Protein AF-A0A6B1IJG4-F1 (afdb_monomer_lite)

Foldseek 3Di:
DPPPPVVVVVVVVVVLVVVVVVVVVVDDADAQWKWWDFPSDIDIDGNPDDLVVQLVLLPPLRTAEMEHEHADDVSQLVSLVVVLLRLSLLRHAYWYWYQDPVGIDIDQSFDDPDDPLVRLLRLLVSLCVRWKDFAAPDKAFLVLSQSSSQSNCCSRHVDGDDSVSNVVNCVVVVFDDDPTITHRMDTPPHRSDD

Radius of gyration: 18.18 Å; chains: 1; bounding box: 47×27×54 Å

Secondary structure (DSSP, 8-state):
---SHHHHHHHHHHHHHHHHHHHHHHS---TTEEEEEETTEEEEEE--S-HHHHHHHHT-TTEEEEEEEESSHHHHHHHHHHHTT-GGGGTSEEEEEEEETTEEEEEPSS--SS-HHHHHHHHHHHHHHHHEEEEEEEEEEHHHHHHHHHHHHHHHHSS---THHHHHHHHHTT--B-SSEEEEEEESSSSS--

Sequence (194 aa):
MNGNQTTNTLEQHASRREYTVQLFEEMNKEPGTVSHAAGGLIATTALEDGVDKVVNLIKDPQVWRVEACLSDRSTAIRIADTVVTVPETIATAVRIHYEDDDGIRTLPLLGTDTSRAHRYETAVAQFLLTFTETANGASLDKGELADNLGRWHRNLTGDSISPVWIGRTLQALDVETTEQAVSDRRWIYGELME

pLDDT: mean 85.3, std 13.31, range [38.66, 96.69]

Structure (mmCIF, N/CA/C/O backbone):
data_AF-A0A6B1IJG4-F1
#
_entry.id   AF-A0A6B1IJG4-F1
#
loop_
_atom_site.group_PDB
_atom_site.id
_atom_site.type_symbol
_atom_site.label_atom_id
_atom_site.label_alt_id
_atom_site.label_comp_id
_atom_site.label_asym_id
_atom_site.label_entity_id
_atom_site.label_seq_id
_atom_site.pdbx_PDB_ins_code
_atom_site.Cartn_x
_atom_site.Cartn_y
_atom_site.Cartn_z
_atom_site.occupancy
_atom_site.B_iso_or_equiv
_atom_site.auth_seq_id
_atom_site.auth_comp_id
_atom_site.auth_asym_id
_atom_site.auth_atom_id
_atom_site.pdbx_PDB_model_num
ATOM 1 N N . MET A 1 1 ? 25.488 12.093 29.811 1.00 38.66 1 MET A N 1
ATOM 2 C CA . MET A 1 1 ? 25.369 12.675 28.457 1.00 38.66 1 MET A CA 1
ATOM 3 C C . MET A 1 1 ? 25.283 11.517 27.473 1.00 38.66 1 MET A C 1
ATOM 5 O O . MET A 1 1 ? 26.281 10.838 27.332 1.00 38.66 1 MET A O 1
ATOM 9 N N . ASN A 1 2 ? 24.107 11.236 26.897 1.00 42.62 2 ASN A N 1
ATOM 10 C CA . ASN A 1 2 ? 23.891 10.171 25.892 1.00 42.62 2 ASN A CA 1
ATOM 11 C C . ASN A 1 2 ? 22.744 10.531 24.913 1.00 42.62 2 ASN A C 1
ATOM 13 O O . ASN A 1 2 ? 22.037 9.664 24.421 1.00 42.62 2 ASN A O 1
ATOM 17 N N . GLY A 1 3 ? 22.527 11.827 24.653 1.00 41.56 3 GLY A N 1
ATOM 18 C CA . GLY A 1 3 ? 21.383 12.322 23.867 1.00 41.56 3 GLY A CA 1
ATOM 19 C C . GLY A 1 3 ? 21.673 12.699 22.409 1.00 41.56 3 GLY A C 1
ATOM 20 O O . GLY A 1 3 ? 20.767 13.171 21.742 1.00 41.56 3 GLY A O 1
ATOM 21 N N . ASN A 1 4 ? 22.908 12.532 21.913 1.00 47.88 4 ASN A N 1
ATOM 22 C CA . ASN A 1 4 ? 23.319 13.061 20.598 1.00 47.88 4 ASN A CA 1
ATOM 23 C C . ASN A 1 4 ? 23.606 12.004 19.520 1.00 47.88 4 ASN A C 1
ATOM 25 O O . ASN A 1 4 ? 23.764 12.368 18.358 1.00 47.88 4 ASN A O 1
ATOM 29 N N . GLN A 1 5 ? 23.706 10.716 19.862 1.00 42.59 5 GLN A N 1
ATOM 30 C CA . GLN A 1 5 ? 23.997 9.674 18.863 1.00 42.59 5 GLN A CA 1
ATOM 31 C C . GLN A 1 5 ? 22.735 9.154 18.163 1.00 42.59 5 GLN A C 1
ATOM 33 O O . GLN A 1 5 ? 22.776 8.873 16.967 1.00 42.59 5 GLN A O 1
ATOM 38 N N . THR A 1 6 ? 21.601 9.085 18.861 1.00 49.28 6 THR A N 1
ATOM 39 C CA . THR A 1 6 ? 20.325 8.612 18.302 1.00 49.28 6 THR A CA 1
ATOM 40 C C . THR A 1 6 ? 19.765 9.580 17.263 1.00 49.28 6 THR A C 1
ATOM 42 O O . THR A 1 6 ? 19.384 9.153 16.178 1.00 49.28 6 THR A O 1
ATOM 45 N N . THR A 1 7 ? 19.791 10.884 17.545 1.00 47.53 7 THR A N 1
ATOM 46 C CA . THR A 1 7 ? 19.279 11.927 16.641 1.00 47.53 7 THR A CA 1
ATOM 47 C C . THR A 1 7 ? 20.089 12.000 15.348 1.00 47.53 7 THR A C 1
ATOM 49 O O . THR A 1 7 ? 19.519 11.981 14.266 1.00 47.53 7 THR A O 1
ATOM 52 N N . ASN A 1 8 ? 21.422 11.955 15.450 1.00 50.91 8 ASN A N 1
ATOM 53 C CA . ASN A 1 8 ? 22.323 12.020 14.295 1.00 50.91 8 ASN A CA 1
ATOM 54 C C . ASN A 1 8 ? 22.185 10.779 13.387 1.00 50.91 8 ASN A C 1
ATOM 56 O O . ASN A 1 8 ? 22.239 10.878 12.167 1.00 50.91 8 ASN A O 1
ATOM 60 N N . THR A 1 9 ? 21.927 9.607 13.977 1.00 52.25 9 THR A N 1
ATOM 61 C CA . THR A 1 9 ? 21.696 8.363 13.226 1.00 52.25 9 THR A CA 1
ATOM 62 C C . THR A 1 9 ? 20.330 8.384 12.527 1.00 52.25 9 THR A C 1
ATOM 64 O O . THR A 1 9 ? 20.246 8.075 11.340 1.00 52.25 9 THR A O 1
ATOM 67 N N . LEU A 1 10 ? 19.261 8.815 13.212 1.00 51.06 10 LEU A N 1
ATOM 68 C CA . LEU A 1 10 ? 17.917 8.936 12.626 1.00 51.06 10 LEU A CA 1
ATOM 69 C C . LEU A 1 10 ? 17.860 9.970 11.493 1.00 51.06 10 LEU A C 1
ATOM 71 O O . LEU A 1 10 ? 17.284 9.681 10.448 1.00 51.06 10 LEU A O 1
ATOM 75 N N . GLU A 1 11 ? 18.499 11.131 11.658 1.00 51.75 11 GLU A N 1
ATOM 76 C CA . GLU A 1 11 ? 18.591 12.168 10.620 1.00 51.75 11 GLU A CA 1
ATOM 77 C C . GLU A 1 11 ? 19.389 11.688 9.399 1.00 51.75 11 GLU A C 1
ATOM 79 O O . GLU A 1 11 ? 18.974 11.916 8.261 1.00 51.75 11 GLU A O 1
ATOM 84 N N . GLN A 1 12 ? 20.488 10.951 9.604 1.00 58.62 12 GLN A N 1
ATOM 85 C CA . GLN A 1 12 ? 21.255 10.331 8.516 1.00 58.62 12 GLN A CA 1
ATOM 86 C C . GLN A 1 12 ? 20.450 9.248 7.783 1.00 58.62 12 GLN A C 1
ATOM 88 O O . GLN A 1 12 ? 20.479 9.184 6.552 1.00 58.62 12 GLN A O 1
ATOM 93 N N . HIS A 1 13 ? 19.700 8.411 8.508 1.00 57.12 13 HIS A N 1
ATOM 94 C CA . HIS A 1 13 ? 18.832 7.396 7.905 1.00 57.12 13 HIS A CA 1
ATOM 95 C C . HIS A 1 13 ? 17.647 8.010 7.150 1.00 57.12 13 HIS A C 1
ATOM 97 O O . HIS A 1 13 ? 17.324 7.531 6.062 1.00 57.12 13 HIS A O 1
ATOM 103 N N . ALA A 1 14 ? 17.031 9.069 7.686 1.00 58.78 14 ALA A N 1
ATOM 104 C CA . ALA A 1 14 ? 15.968 9.816 7.017 1.00 58.78 14 ALA A CA 1
ATOM 105 C C . ALA A 1 14 ? 16.485 10.463 5.724 1.00 58.78 14 ALA A C 1
ATOM 107 O O . ALA A 1 14 ? 15.944 10.192 4.654 1.00 58.78 14 ALA A O 1
ATOM 108 N N . SER A 1 15 ? 17.617 11.174 5.800 1.00 66.06 15 SER A N 1
ATOM 109 C CA . SER A 1 15 ? 18.270 11.800 4.640 1.00 66.06 15 SER A CA 1
ATOM 110 C C . SER A 1 15 ? 18.629 10.771 3.562 1.00 66.06 15 SER A C 1
ATOM 112 O O . SER A 1 15 ? 18.464 11.014 2.368 1.00 66.06 15 SER A O 1
ATOM 114 N N . ARG A 1 16 ? 19.080 9.573 3.965 1.00 70.25 16 ARG A N 1
ATOM 115 C CA . ARG A 1 16 ? 19.409 8.486 3.032 1.00 70.25 16 ARG A CA 1
ATOM 116 C C . ARG A 1 16 ? 18.168 7.873 2.383 1.00 70.25 16 ARG A C 1
ATOM 118 O O . ARG A 1 16 ? 18.221 7.532 1.202 1.00 70.25 16 ARG A O 1
ATOM 125 N N . ARG A 1 17 ? 17.063 7.719 3.121 1.00 74.62 17 ARG A N 1
ATOM 126 C CA . ARG A 1 17 ? 15.786 7.231 2.570 1.00 74.62 17 ARG A CA 1
ATOM 127 C C . ARG A 1 17 ? 15.184 8.230 1.589 1.00 74.62 17 ARG A C 1
ATOM 129 O O . ARG A 1 17 ? 14.807 7.811 0.503 1.00 74.62 17 ARG A O 1
ATOM 136 N N . GLU A 1 18 ? 15.155 9.515 1.932 1.00 78.50 18 GLU A N 1
ATOM 137 C CA . GLU A 1 18 ? 14.681 10.588 1.044 1.00 78.50 18 GLU A CA 1
ATOM 138 C C . GLU A 1 18 ? 15.517 10.665 -0.236 1.00 78.50 18 GLU A C 1
ATOM 140 O O . GLU A 1 18 ? 14.967 10.643 -1.334 1.00 78.50 18 GLU A O 1
ATOM 145 N N . TYR A 1 19 ? 16.845 10.623 -0.114 1.00 80.62 19 TYR A N 1
ATOM 146 C CA . TYR A 1 19 ? 17.726 10.560 -1.279 1.00 80.62 19 TYR A CA 1
ATOM 147 C C . TYR A 1 19 ? 17.463 9.317 -2.144 1.00 80.62 19 TYR A C 1
ATOM 149 O O . TYR A 1 19 ? 17.394 9.402 -3.366 1.00 80.62 19 TYR A O 1
ATOM 157 N N . THR A 1 20 ? 17.260 8.152 -1.521 1.00 82.62 20 THR A N 1
ATOM 158 C CA . THR A 1 20 ? 16.956 6.921 -2.264 1.00 82.62 20 THR A CA 1
ATOM 159 C C . THR A 1 20 ? 15.590 7.003 -2.954 1.00 82.62 20 THR A C 1
ATOM 161 O O . THR A 1 20 ? 15.452 6.516 -4.070 1.00 82.62 20 THR A O 1
ATOM 164 N N . VAL A 1 21 ? 14.586 7.634 -2.335 1.00 84.31 21 VAL A N 1
ATOM 165 C CA . VAL A 1 21 ? 13.275 7.895 -2.958 1.00 84.31 21 VAL A CA 1
ATOM 166 C C . VAL A 1 21 ? 13.447 8.720 -4.231 1.00 84.31 21 VAL A C 1
ATOM 168 O O . VAL A 1 21 ? 12.921 8.325 -5.268 1.00 84.31 21 VAL A O 1
ATOM 171 N N . GLN A 1 22 ? 14.228 9.799 -4.166 1.00 84.19 22 GLN A N 1
ATOM 172 C CA . GLN A 1 22 ? 14.514 10.637 -5.327 1.00 84.19 22 GLN A CA 1
ATOM 173 C C . GLN A 1 22 ? 15.236 9.850 -6.431 1.00 84.19 22 GLN A C 1
ATOM 175 O O . GLN A 1 22 ? 14.850 9.931 -7.593 1.00 84.19 22 GLN A O 1
ATOM 180 N N . LEU A 1 23 ? 16.221 9.015 -6.076 1.00 86.25 23 LEU A N 1
ATOM 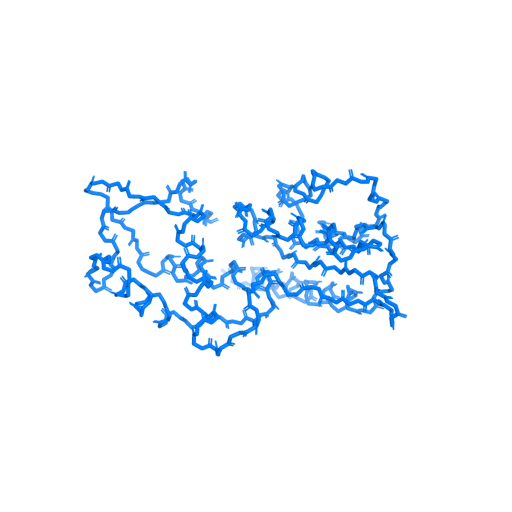181 C CA . LEU A 1 23 ? 16.883 8.140 -7.049 1.00 86.25 23 LEU A CA 1
ATOM 182 C C . LEU A 1 23 ? 15.885 7.221 -7.762 1.00 86.25 23 LEU A C 1
ATOM 184 O O . LEU A 1 23 ? 15.963 7.068 -8.976 1.00 86.25 23 LEU A O 1
ATOM 188 N N . PHE A 1 24 ? 14.922 6.637 -7.043 1.00 88.81 24 PHE A N 1
ATOM 189 C CA . PHE A 1 24 ? 13.872 5.847 -7.686 1.00 88.81 24 PHE A CA 1
ATOM 190 C C . PHE A 1 24 ? 13.029 6.675 -8.658 1.00 88.81 24 PHE A C 1
ATOM 192 O O . PHE A 1 24 ? 12.663 6.154 -9.705 1.00 88.81 24 PHE A O 1
ATOM 199 N N . GLU A 1 25 ? 12.699 7.921 -8.335 1.00 86.06 25 GLU A N 1
ATOM 200 C CA . GLU A 1 25 ? 11.901 8.788 -9.212 1.00 86.06 25 GLU A CA 1
ATOM 201 C C . GLU A 1 25 ? 12.658 9.183 -10.488 1.00 86.06 25 GLU A C 1
ATOM 203 O O . GLU A 1 25 ? 12.053 9.287 -11.552 1.00 86.06 25 GLU A O 1
ATOM 208 N N . GLU A 1 26 ? 13.980 9.340 -10.400 1.00 86.94 26 GLU A N 1
ATOM 209 C CA . GLU A 1 26 ? 14.854 9.697 -11.524 1.00 86.94 26 GLU A CA 1
ATOM 210 C C . GLU A 1 26 ? 15.282 8.487 -12.374 1.00 86.94 26 GLU A C 1
ATOM 212 O O . GLU A 1 26 ? 15.662 8.640 -13.537 1.00 86.94 26 GLU A O 1
ATOM 217 N N . MET A 1 27 ? 15.236 7.274 -11.814 1.00 88.56 27 MET A N 1
ATOM 218 C CA . MET A 1 27 ? 15.597 6.047 -12.524 1.00 88.56 27 MET A CA 1
ATOM 219 C C . MET A 1 27 ? 14.622 5.742 -13.663 1.00 88.56 27 MET A C 1
ATOM 221 O O . MET A 1 27 ? 13.419 5.571 -13.444 1.00 88.56 27 MET A O 1
ATOM 225 N N . ASN A 1 28 ? 15.171 5.534 -14.863 1.00 88.31 28 ASN A N 1
ATOM 226 C CA . ASN A 1 28 ? 14.421 4.975 -15.983 1.00 88.31 28 ASN A CA 1
ATOM 227 C C . ASN A 1 28 ? 13.834 3.612 -15.597 1.00 88.31 28 ASN A C 1
ATOM 229 O O . ASN A 1 28 ? 14.540 2.724 -15.115 1.00 88.31 28 ASN A O 1
ATOM 233 N N . LYS A 1 29 ? 12.529 3.461 -15.815 1.00 92.50 29 LYS A N 1
ATOM 234 C CA . LYS A 1 29 ? 11.800 2.219 -15.571 1.00 92.50 29 LYS A CA 1
ATOM 235 C C . LYS A 1 29 ? 11.856 1.373 -16.832 1.00 92.50 29 LYS A C 1
ATOM 237 O O . LYS A 1 29 ? 11.311 1.765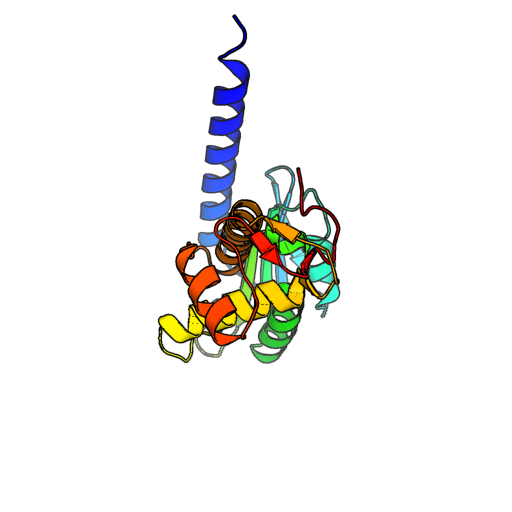 -17.858 1.00 92.50 29 LYS A O 1
ATOM 242 N N . GLU A 1 30 ? 12.543 0.244 -16.751 1.00 93.56 30 GLU A N 1
ATOM 243 C CA . GLU A 1 30 ? 12.626 -0.711 -17.850 1.00 93.56 30 GLU A CA 1
ATOM 244 C C . GLU A 1 30 ? 11.532 -1.778 -17.685 1.00 93.56 30 GLU A C 1
ATOM 246 O O . GLU A 1 30 ? 11.476 -2.413 -16.624 1.00 93.56 30 GLU A O 1
ATOM 251 N N . PRO A 1 31 ? 10.657 -1.987 -18.687 1.00 93.69 31 PRO A N 1
ATOM 252 C CA . PRO A 1 31 ? 9.668 -3.059 -18.657 1.00 93.69 31 PRO A CA 1
ATOM 253 C C . PRO A 1 31 ? 10.304 -4.431 -18.417 1.00 93.69 31 PRO A C 1
ATOM 255 O O . PRO A 1 31 ? 11.374 -4.738 -18.934 1.00 93.69 31 PRO A O 1
ATOM 258 N N . GLY A 1 32 ? 9.636 -5.276 -17.634 1.00 93.19 32 GLY A N 1
ATOM 259 C CA . GLY A 1 32 ? 10.148 -6.600 -17.280 1.00 93.19 32 GLY A CA 1
ATOM 260 C C . GLY A 1 32 ? 11.238 -6.565 -16.207 1.00 93.19 32 GLY A C 1
ATOM 261 O O . GLY A 1 32 ? 12.019 -7.509 -16.096 1.00 93.19 32 GLY A O 1
ATOM 262 N N . THR A 1 33 ? 11.306 -5.505 -15.396 1.00 95.19 33 THR A N 1
ATOM 263 C CA . THR A 1 33 ? 12.270 -5.395 -14.291 1.00 95.19 33 THR A CA 1
ATOM 264 C C . THR A 1 33 ? 11.601 -5.084 -12.957 1.00 95.19 33 THR A C 1
ATOM 266 O O . THR A 1 33 ? 10.480 -4.578 -12.876 1.00 95.19 33 THR A O 1
ATOM 269 N N . VAL A 1 34 ? 12.310 -5.385 -11.872 1.00 95.94 34 VAL A N 1
ATOM 270 C CA . VAL A 1 34 ? 11.974 -4.927 -10.525 1.00 95.94 34 VAL A CA 1
ATOM 271 C C . VAL A 1 34 ? 13.201 -4.307 -9.875 1.00 95.94 34 VAL A C 1
ATOM 273 O O . VAL A 1 34 ? 14.262 -4.927 -9.781 1.00 95.94 34 VAL A O 1
ATOM 276 N N . SER A 1 35 ? 13.049 -3.063 -9.436 1.00 95.69 35 SER A N 1
ATOM 277 C CA . SER A 1 35 ? 14.039 -2.333 -8.652 1.00 95.69 35 SER A CA 1
ATOM 278 C C . SER A 1 35 ? 13.651 -2.378 -7.178 1.00 95.69 35 SER A C 1
ATOM 280 O O . SER A 1 35 ? 12.486 -2.199 -6.841 1.00 95.69 35 SER A O 1
ATOM 282 N N . HIS A 1 36 ? 14.598 -2.610 -6.280 1.00 95.25 36 HIS A N 1
ATOM 283 C CA . HIS A 1 36 ? 14.337 -2.623 -4.841 1.00 95.25 36 HIS A CA 1
ATOM 284 C C . HIS A 1 36 ? 15.489 -1.993 -4.065 1.00 95.25 36 HIS A C 1
ATOM 286 O O . HIS A 1 36 ? 16.632 -2.006 -4.523 1.00 95.25 36 HIS A O 1
ATOM 292 N N . ALA A 1 37 ? 15.181 -1.433 -2.894 1.00 93.75 37 ALA A N 1
ATOM 293 C CA . ALA A 1 37 ? 16.182 -0.900 -1.981 1.00 93.75 37 ALA A CA 1
ATOM 294 C C . ALA A 1 37 ? 16.263 -1.702 -0.686 1.00 93.75 37 ALA A C 1
ATOM 296 O O . ALA A 1 37 ? 15.281 -1.813 0.050 1.00 93.75 37 ALA A O 1
ATOM 297 N N . ALA A 1 38 ? 17.475 -2.169 -0.389 1.00 90.00 38 ALA A N 1
ATOM 298 C CA . ALA A 1 38 ? 17.839 -2.876 0.833 1.00 90.00 38 ALA A CA 1
ATOM 299 C C . ALA A 1 38 ? 19.221 -2.423 1.315 1.00 90.00 38 ALA A C 1
ATOM 301 O O . ALA A 1 38 ? 20.107 -2.151 0.507 1.00 90.00 38 ALA A O 1
ATOM 302 N N . GLY A 1 39 ? 19.411 -2.252 2.629 1.00 75.88 39 GLY A N 1
ATOM 303 C CA . GLY A 1 39 ? 20.705 -1.811 3.192 1.00 75.88 39 GLY A CA 1
ATOM 304 C C . GLY A 1 39 ? 21.226 -0.464 2.646 1.00 75.88 39 GLY A C 1
ATOM 305 O O . GLY A 1 39 ? 22.411 -0.141 2.761 1.00 75.88 39 GLY A O 1
ATOM 306 N N . GLY A 1 40 ? 20.336 0.323 2.028 1.00 73.19 40 GLY A N 1
ATOM 307 C CA . GLY A 1 40 ? 20.633 1.565 1.316 1.00 73.19 40 GLY A CA 1
ATOM 308 C C . GLY A 1 40 ? 21.461 1.392 0.035 1.00 73.19 40 GLY A C 1
ATOM 309 O O . GLY A 1 40 ? 22.211 2.302 -0.319 1.00 73.19 40 GLY A O 1
ATOM 310 N N . LEU A 1 41 ? 21.341 0.236 -0.615 1.00 83.38 41 LEU A N 1
ATOM 311 C CA . LEU A 1 41 ? 21.691 -0.001 -2.013 1.00 83.38 41 LEU A CA 1
ATOM 312 C C . LEU A 1 41 ? 20.396 -0.157 -2.816 1.00 83.38 41 LEU A C 1
ATOM 314 O O . LEU A 1 41 ? 19.409 -0.659 -2.278 1.00 83.38 41 LEU A O 1
ATOM 318 N N . ILE A 1 42 ? 20.413 0.252 -4.085 1.00 91.12 42 ILE A N 1
ATOM 319 C CA . ILE A 1 42 ? 19.359 -0.072 -5.050 1.00 91.12 42 ILE A CA 1
ATOM 320 C C . ILE A 1 42 ? 19.882 -1.191 -5.946 1.00 91.12 42 ILE A C 1
ATOM 322 O O . ILE A 1 42 ? 20.999 -1.102 -6.458 1.00 91.12 42 ILE A O 1
ATOM 326 N N . ALA A 1 43 ? 19.074 -2.224 -6.144 1.00 92.69 43 ALA A N 1
ATOM 327 C CA . ALA A 1 43 ? 19.338 -3.276 -7.110 1.00 92.69 43 ALA A CA 1
ATOM 328 C C . ALA A 1 43 ? 18.158 -3.405 -8.073 1.00 92.69 43 ALA A C 1
ATOM 330 O O . ALA A 1 43 ? 17.000 -3.330 -7.661 1.00 92.69 43 ALA A O 1
ATOM 331 N N . THR A 1 44 ? 18.463 -3.637 -9.347 1.00 94.50 44 THR A N 1
ATOM 332 C CA . THR A 1 44 ? 17.478 -3.905 -10.398 1.00 94.50 44 THR A CA 1
ATOM 333 C C . THR A 1 44 ? 17.713 -5.310 -10.925 1.00 94.50 44 THR A C 1
ATOM 335 O O . THR A 1 44 ? 18.841 -5.682 -11.245 1.00 94.50 44 THR A O 1
ATOM 338 N N . THR A 1 45 ? 16.654 -6.107 -10.983 1.00 92.62 45 THR A N 1
ATOM 339 C CA . THR A 1 45 ? 16.699 -7.487 -11.474 1.00 92.62 45 THR A CA 1
ATOM 340 C C . THR A 1 45 ? 15.622 -7.707 -12.520 1.00 92.62 45 THR A C 1
ATOM 342 O O . THR A 1 45 ? 14.559 -7.089 -12.437 1.00 92.62 45 THR A O 1
ATOM 345 N N . ALA A 1 46 ? 15.868 -8.621 -13.458 1.00 92.12 46 ALA A N 1
ATOM 346 C CA . ALA A 1 46 ? 14.839 -9.081 -14.380 1.00 92.12 46 ALA A CA 1
ATOM 347 C C . ALA A 1 46 ? 13.655 -9.682 -13.605 1.00 92.12 46 ALA A C 1
ATOM 349 O O . ALA A 1 46 ? 13.834 -10.401 -12.615 1.00 92.12 46 ALA A O 1
ATOM 350 N N . LEU A 1 47 ? 12.450 -9.353 -14.053 1.00 88.25 47 LEU A N 1
ATOM 351 C CA . LEU A 1 47 ? 11.198 -9.882 -13.548 1.00 88.25 47 LEU A CA 1
ATOM 352 C C . LEU A 1 47 ? 10.729 -10.972 -14.516 1.00 88.25 47 LEU A C 1
ATOM 354 O O . LEU A 1 47 ? 9.912 -10.733 -15.398 1.00 88.25 47 LEU A O 1
ATOM 358 N N . GLU A 1 48 ? 11.300 -12.166 -14.367 1.00 74.12 48 GLU A N 1
ATOM 359 C CA . GLU A 1 48 ? 10.829 -13.369 -15.055 1.00 74.12 48 GLU A CA 1
ATOM 360 C C . GLU A 1 48 ? 9.436 -13.699 -14.500 1.00 74.12 48 GLU A C 1
ATOM 362 O O . GLU A 1 48 ? 9.340 -14.153 -13.363 1.00 74.12 48 GLU A O 1
ATOM 367 N N . ASP A 1 49 ? 8.383 -13.336 -15.244 1.00 61.84 49 ASP A N 1
ATOM 368 C CA . ASP A 1 49 ? 6.951 -13.548 -14.966 1.00 61.84 49 ASP A CA 1
ATOM 369 C C . ASP A 1 49 ? 6.612 -13.990 -13.533 1.00 61.84 49 ASP A C 1
ATOM 371 O O . ASP A 1 49 ? 6.584 -15.180 -13.213 1.00 61.84 49 ASP A O 1
ATOM 375 N N . GLY A 1 50 ? 6.283 -13.046 -12.647 1.00 67.44 50 GLY A N 1
ATOM 376 C CA . GLY A 1 50 ? 5.824 -13.462 -11.329 1.00 67.44 50 GLY A CA 1
ATOM 377 C C . GLY A 1 50 ? 5.391 -12.365 -10.376 1.00 67.44 50 GLY A C 1
ATOM 378 O O . GLY A 1 50 ? 6.167 -11.489 -9.999 1.00 67.44 50 GLY A O 1
ATOM 379 N N . VAL A 1 51 ? 4.167 -12.533 -9.871 1.00 81.12 51 VAL A N 1
ATOM 380 C CA . VAL A 1 51 ? 3.711 -11.962 -8.595 1.00 81.12 51 VAL A CA 1
ATOM 381 C C . VAL A 1 51 ? 4.657 -12.393 -7.463 1.00 81.12 51 VAL A C 1
ATOM 383 O O . VAL A 1 51 ? 5.039 -11.574 -6.629 1.00 81.12 51 VAL A O 1
ATOM 386 N N . ASP A 1 52 ? 5.121 -13.647 -7.486 1.00 88.38 52 ASP A N 1
ATOM 387 C CA . ASP A 1 52 ? 5.956 -14.239 -6.435 1.00 88.38 52 ASP A CA 1
ATOM 388 C C . ASP A 1 52 ? 7.273 -13.497 -6.217 1.00 88.38 52 ASP A C 1
ATOM 390 O O . ASP A 1 52 ? 7.700 -13.325 -5.078 1.00 88.38 52 ASP A O 1
ATOM 394 N N . LYS A 1 53 ? 7.928 -13.016 -7.282 1.00 91.00 53 LYS A N 1
ATOM 395 C CA . LYS A 1 53 ? 9.196 -12.287 -7.146 1.00 91.00 53 LYS A CA 1
ATOM 396 C C . LYS A 1 53 ? 9.001 -10.972 -6.391 1.00 91.00 53 LYS A C 1
ATOM 398 O O . LYS A 1 53 ? 9.793 -10.663 -5.504 1.00 91.00 53 LYS A O 1
ATOM 403 N N . VAL A 1 54 ? 7.941 -10.231 -6.718 1.00 94.19 54 VAL A N 1
ATOM 404 C CA . VAL A 1 54 ? 7.585 -8.976 -6.039 1.00 94.19 54 VAL A CA 1
ATOM 405 C C . VAL A 1 54 ? 7.207 -9.252 -4.585 1.00 94.19 54 VAL A C 1
ATOM 407 O O . VAL A 1 54 ? 7.732 -8.602 -3.686 1.00 94.19 54 VAL A O 1
ATOM 410 N N . VAL A 1 55 ? 6.371 -10.262 -4.335 1.00 93.56 55 VAL A N 1
ATOM 411 C CA . VAL A 1 55 ? 5.959 -10.648 -2.977 1.00 93.56 55 VAL A CA 1
ATOM 412 C C . VAL A 1 55 ? 7.150 -11.107 -2.132 1.00 93.56 55 VAL A C 1
ATOM 414 O O . VAL A 1 55 ? 7.257 -10.717 -0.974 1.00 93.56 55 VAL A O 1
ATOM 417 N N . ASN A 1 56 ? 8.078 -11.884 -2.693 1.00 93.88 56 ASN A N 1
ATOM 418 C CA . ASN A 1 56 ? 9.277 -12.331 -1.981 1.00 93.88 56 ASN A CA 1
ATOM 419 C C . ASN A 1 56 ? 10.201 -11.166 -1.610 1.00 93.88 56 ASN A C 1
ATOM 421 O O . ASN A 1 56 ? 10.773 -11.183 -0.526 1.00 93.88 56 ASN A O 1
ATOM 425 N N . LEU A 1 57 ? 10.321 -10.148 -2.471 1.00 95.06 57 LEU A N 1
ATOM 426 C CA . LEU A 1 57 ? 11.047 -8.920 -2.135 1.00 95.06 57 LEU A CA 1
ATOM 427 C C . LEU A 1 57 ? 10.342 -8.132 -1.027 1.00 95.06 57 LEU A C 1
ATOM 429 O O . LEU A 1 57 ? 11.010 -7.619 -0.143 1.00 95.06 57 LEU A O 1
ATOM 433 N N . ILE A 1 58 ? 9.008 -8.052 -1.050 1.00 94.88 58 ILE A N 1
ATOM 434 C CA . ILE A 1 58 ? 8.232 -7.379 0.003 1.00 94.88 58 ILE A CA 1
ATOM 435 C C . ILE A 1 58 ? 8.405 -8.081 1.358 1.00 94.88 58 ILE A C 1
ATOM 437 O O . ILE A 1 58 ? 8.478 -7.414 2.383 1.00 94.88 58 ILE A O 1
ATOM 441 N N . LYS A 1 59 ? 8.506 -9.414 1.360 1.00 93.25 59 LYS A N 1
ATOM 442 C CA . LYS A 1 59 ? 8.708 -10.226 2.569 1.00 93.25 59 LYS A CA 1
ATOM 443 C C . LYS A 1 59 ? 10.132 -10.188 3.125 1.00 93.25 59 LYS A C 1
ATOM 445 O O . LYS A 1 59 ? 10.354 -10.675 4.231 1.00 93.25 59 LYS A O 1
ATOM 450 N N . ASP A 1 60 ? 11.101 -9.665 2.377 1.00 93.69 60 ASP A N 1
ATOM 451 C CA . ASP A 1 60 ? 12.464 -9.516 2.876 1.00 93.69 60 ASP A CA 1
ATOM 452 C C . ASP A 1 60 ? 12.526 -8.325 3.855 1.00 93.69 60 ASP A C 1
ATOM 454 O O . ASP A 1 60 ? 12.333 -7.181 3.440 1.00 93.69 60 ASP A O 1
ATOM 458 N N . PRO A 1 61 ? 12.840 -8.547 5.147 1.00 90.25 61 PRO A N 1
ATOM 459 C CA . PRO A 1 61 ? 12.847 -7.486 6.155 1.00 90.25 61 PRO A CA 1
ATOM 460 C C . PRO A 1 61 ? 13.923 -6.415 5.919 1.00 90.25 61 PRO A C 1
ATOM 462 O O . PRO A 1 61 ? 13.882 -5.351 6.538 1.00 90.25 61 PRO A O 1
ATOM 465 N N . GLN A 1 62 ? 14.913 -6.668 5.057 1.00 91.19 62 GLN A N 1
ATOM 466 C CA . GLN A 1 62 ? 15.913 -5.666 4.684 1.00 91.19 62 GLN A CA 1
ATOM 467 C C . GLN A 1 62 ? 15.422 -4.729 3.578 1.00 91.19 62 GLN A C 1
ATOM 469 O O . GLN A 1 62 ? 15.989 -3.641 3.407 1.00 91.19 62 GLN A O 1
ATOM 474 N N . VAL A 1 63 ? 14.395 -5.137 2.829 1.00 93.44 63 VAL A N 1
ATOM 475 C CA . VAL A 1 63 ? 13.834 -4.390 1.708 1.00 93.44 63 VAL A CA 1
ATOM 476 C C . VAL A 1 63 ? 12.776 -3.423 2.221 1.00 93.44 63 VAL A C 1
ATOM 478 O O . VAL A 1 63 ? 11.745 -3.820 2.746 1.00 93.44 63 VAL A O 1
ATOM 481 N N . TRP A 1 64 ? 13.004 -2.127 2.020 1.00 93.38 64 TRP A N 1
ATOM 482 C CA . TRP A 1 64 ? 12.066 -1.083 2.455 1.00 93.38 64 TRP A CA 1
ATOM 483 C C . TRP A 1 64 ? 11.362 -0.378 1.288 1.00 93.38 64 TRP A C 1
ATOM 485 O O . TRP A 1 64 ? 10.422 0.386 1.511 1.00 93.38 64 TRP A O 1
ATOM 495 N N . ARG A 1 65 ? 11.787 -0.627 0.040 1.00 95.44 65 ARG A N 1
ATOM 496 C CA . ARG A 1 65 ? 11.101 -0.152 -1.170 1.00 95.44 65 ARG A CA 1
ATOM 497 C C . ARG A 1 65 ? 11.226 -1.149 -2.315 1.00 95.44 65 ARG A C 1
ATOM 499 O O . ARG A 1 65 ? 12.321 -1.649 -2.563 1.00 95.44 65 ARG A O 1
ATOM 506 N N . VAL A 1 66 ? 10.128 -1.374 -3.032 1.00 96.31 66 VAL A N 1
ATOM 507 C CA . VAL A 1 66 ? 10.037 -2.216 -4.231 1.00 96.31 66 VAL A CA 1
ATOM 508 C C . VAL A 1 66 ? 9.296 -1.456 -5.327 1.00 96.31 66 VAL A C 1
ATOM 510 O O . VAL A 1 66 ? 8.212 -0.923 -5.104 1.00 96.31 66 VAL A O 1
ATOM 513 N N . GLU A 1 67 ? 9.867 -1.423 -6.525 1.00 96.69 67 GLU A N 1
ATOM 514 C CA . GLU A 1 67 ? 9.246 -0.866 -7.720 1.00 96.69 67 GLU A CA 1
ATOM 515 C C . GLU A 1 67 ? 9.340 -1.840 -8.888 1.00 96.69 67 GLU A C 1
ATOM 517 O O . GLU A 1 67 ? 10.417 -2.047 -9.449 1.00 96.69 67 GLU A O 1
ATOM 522 N N . ALA A 1 68 ? 8.210 -2.437 -9.258 1.00 95.81 68 ALA A N 1
ATOM 523 C CA . ALA A 1 68 ? 8.116 -3.312 -10.422 1.00 95.81 68 ALA A CA 1
ATOM 524 C C . ALA A 1 68 ? 7.689 -2.507 -11.652 1.00 95.81 68 ALA A C 1
ATOM 526 O O . ALA A 1 68 ? 6.821 -1.646 -11.537 1.00 95.81 68 ALA A O 1
ATOM 527 N N . CYS A 1 69 ? 8.261 -2.795 -12.818 1.00 95.50 69 CYS A N 1
ATOM 528 C CA . CYS A 1 69 ? 7.827 -2.253 -14.100 1.00 95.50 69 CYS A CA 1
ATOM 529 C C . CYS A 1 69 ? 7.464 -3.405 -15.037 1.00 95.50 69 CYS A C 1
ATOM 531 O O . CYS A 1 69 ? 8.308 -4.223 -15.395 1.00 95.50 69 CYS A O 1
ATOM 533 N N . LEU A 1 70 ? 6.182 -3.500 -15.377 1.00 94.75 70 LEU A N 1
ATOM 534 C CA . LEU A 1 70 ? 5.604 -4.587 -16.154 1.00 94.75 70 LEU A CA 1
ATOM 535 C C . LEU A 1 70 ? 5.478 -4.187 -17.620 1.00 94.75 70 LEU A C 1
ATOM 537 O O . LEU A 1 70 ? 5.267 -3.021 -17.933 1.00 94.75 70 LEU A O 1
ATOM 541 N N . SER A 1 71 ? 5.543 -5.164 -18.515 1.00 92.75 71 SER A N 1
ATOM 542 C CA . SER A 1 71 ? 5.342 -4.932 -19.951 1.00 92.75 71 SER A CA 1
ATOM 543 C C . SER A 1 71 ? 3.871 -4.766 -20.341 1.00 92.75 71 SER A C 1
ATOM 545 O O . SER A 1 71 ? 3.576 -4.451 -21.485 1.00 92.75 71 SER A O 1
ATOM 547 N N . ASP A 1 72 ? 2.933 -5.003 -19.418 1.00 91.81 72 ASP A N 1
ATOM 548 C CA . ASP A 1 72 ? 1.510 -4.840 -19.688 1.00 91.81 72 ASP A CA 1
ATOM 549 C C . ASP A 1 72 ? 0.705 -4.461 -18.436 1.00 91.81 72 ASP A C 1
ATOM 551 O O . ASP A 1 72 ? 1.027 -4.820 -17.294 1.00 91.81 72 ASP A O 1
ATOM 555 N N . ARG A 1 73 ? -0.401 -3.748 -18.666 1.00 93.69 73 ARG A N 1
ATOM 556 C CA . ARG A 1 73 ? -1.311 -3.283 -17.613 1.00 93.69 73 ARG A CA 1
ATOM 557 C C . ARG A 1 73 ? -2.013 -4.422 -16.867 1.00 93.69 73 ARG A C 1
ATOM 559 O O . ARG A 1 73 ? -2.285 -4.283 -15.676 1.00 93.69 73 ARG A O 1
ATOM 566 N N . SER A 1 74 ? -2.337 -5.527 -17.534 1.00 91.88 74 SER A N 1
ATOM 567 C CA . SER A 1 74 ? -3.116 -6.618 -16.927 1.00 91.88 74 SER A CA 1
ATOM 568 C C . SER A 1 74 ? -2.293 -7.353 -15.869 1.00 91.88 74 SER A C 1
ATOM 570 O O . SER A 1 74 ? -2.778 -7.616 -14.768 1.00 91.88 74 SER A O 1
ATOM 572 N N . THR A 1 75 ? -1.022 -7.618 -16.163 1.00 90.69 75 THR A N 1
ATOM 573 C CA . THR A 1 75 ? -0.062 -8.182 -15.213 1.00 90.69 75 THR A CA 1
ATOM 574 C C . THR A 1 75 ? 0.192 -7.226 -14.052 1.00 90.69 75 THR A C 1
ATOM 576 O O . THR A 1 75 ? 0.218 -7.669 -12.903 1.00 90.69 75 THR A O 1
ATOM 579 N N . ALA A 1 76 ? 0.309 -5.922 -14.321 1.00 93.06 76 ALA A N 1
ATOM 580 C CA . ALA A 1 76 ? 0.458 -4.912 -13.276 1.00 93.06 76 ALA A CA 1
ATOM 581 C C . ALA A 1 76 ? -0.730 -4.894 -12.301 1.00 93.06 76 ALA A C 1
ATOM 583 O O . ALA A 1 76 ? -0.511 -4.891 -11.091 1.00 93.06 76 ALA A O 1
ATOM 584 N N . ILE A 1 77 ? -1.969 -4.958 -12.809 1.00 92.56 77 ILE A N 1
ATOM 585 C CA . ILE A 1 77 ? -3.188 -5.045 -11.984 1.00 92.56 77 ILE A CA 1
ATOM 586 C C . ILE A 1 77 ? -3.176 -6.316 -11.129 1.00 92.56 77 ILE A C 1
ATOM 588 O O . ILE A 1 77 ? -3.359 -6.240 -9.920 1.00 92.56 77 ILE A O 1
ATOM 592 N N . ARG A 1 78 ? -2.867 -7.476 -11.720 1.00 91.00 78 ARG A N 1
ATOM 593 C CA . ARG A 1 78 ? -2.805 -8.747 -10.980 1.00 91.00 78 ARG A CA 1
ATOM 594 C C . ARG A 1 78 ? -1.793 -8.713 -9.829 1.00 91.00 78 ARG A C 1
ATOM 596 O O . ARG A 1 78 ? -2.053 -9.260 -8.757 1.00 91.00 78 ARG A O 1
ATOM 603 N N . ILE A 1 79 ? -0.629 -8.098 -10.047 1.00 91.75 79 ILE A N 1
ATOM 604 C CA . ILE A 1 79 ? 0.369 -7.918 -8.986 1.00 91.75 79 ILE A CA 1
ATOM 605 C C . ILE A 1 79 ? -0.169 -6.936 -7.940 1.00 91.75 79 ILE A C 1
ATOM 607 O O . ILE A 1 79 ? -0.101 -7.249 -6.755 1.00 91.75 79 ILE A O 1
ATOM 611 N N . ALA A 1 80 ? -0.754 -5.806 -8.352 1.00 92.12 80 ALA A N 1
ATOM 612 C CA . ALA A 1 80 ? -1.334 -4.814 -7.444 1.00 92.12 80 ALA A CA 1
ATOM 613 C C . ALA A 1 80 ? -2.373 -5.422 -6.491 1.00 92.12 80 ALA A C 1
ATOM 615 O O . ALA A 1 80 ? -2.259 -5.238 -5.280 1.00 92.12 80 ALA A O 1
ATOM 616 N N . ASP A 1 81 ? -3.303 -6.222 -7.012 1.00 90.81 81 ASP A N 1
ATOM 617 C CA . ASP A 1 81 ? -4.333 -6.898 -6.213 1.00 90.81 81 ASP A CA 1
ATOM 618 C C . ASP A 1 81 ? -3.731 -7.829 -5.150 1.00 90.81 81 ASP A C 1
ATOM 620 O O . ASP A 1 81 ? -4.309 -8.017 -4.082 1.00 90.81 81 ASP A O 1
ATOM 624 N N . THR A 1 82 ? -2.545 -8.385 -5.415 1.00 91.12 82 THR A N 1
ATOM 625 C CA . THR A 1 82 ? -1.838 -9.228 -4.447 1.00 91.12 82 THR A CA 1
ATOM 626 C C . THR A 1 82 ? -1.059 -8.397 -3.429 1.00 91.12 82 THR A C 1
ATOM 628 O O . THR A 1 82 ? -1.108 -8.693 -2.238 1.00 91.12 82 THR A O 1
ATOM 631 N N . VAL A 1 83 ? -0.324 -7.356 -3.848 1.00 92.00 83 VAL A N 1
ATOM 632 C CA . VAL A 1 83 ? 0.564 -6.624 -2.920 1.00 92.00 83 VAL A CA 1
ATOM 633 C C . VAL A 1 83 ? -0.208 -5.902 -1.823 1.00 92.00 83 VAL A C 1
ATOM 635 O O . VAL A 1 83 ? 0.270 -5.844 -0.695 1.00 92.00 83 VAL A O 1
ATOM 638 N N . VAL A 1 84 ? -1.411 -5.394 -2.114 1.00 90.81 84 VAL A N 1
ATOM 639 C CA . VAL A 1 84 ? -2.228 -4.667 -1.125 1.00 90.81 84 VAL A CA 1
ATOM 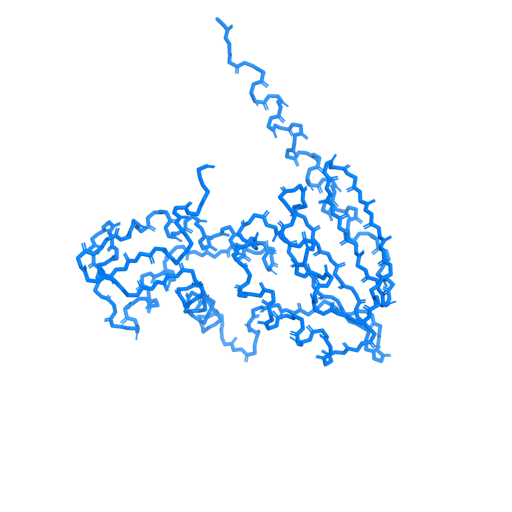640 C C . VAL A 1 84 ? -2.686 -5.548 0.041 1.00 90.81 84 VAL A C 1
ATOM 642 O O . VAL A 1 84 ? -3.081 -5.025 1.084 1.00 90.81 84 VAL A O 1
ATOM 645 N N . THR A 1 85 ? -2.608 -6.874 -0.110 1.00 89.81 85 THR A N 1
ATOM 646 C CA . THR A 1 85 ? -2.934 -7.845 0.938 1.00 89.81 85 THR A CA 1
ATOM 647 C C . THR A 1 85 ? -1.701 -8.433 1.633 1.00 89.81 85 THR A C 1
ATOM 649 O O . THR A 1 85 ? -1.853 -9.275 2.512 1.00 89.81 85 THR A O 1
ATOM 652 N N . VAL A 1 86 ? -0.479 -8.045 1.244 1.00 91.56 86 VAL A N 1
ATOM 653 C CA . VAL A 1 86 ? 0.760 -8.553 1.858 1.00 91.56 86 VAL A CA 1
ATOM 654 C C . VAL A 1 86 ? 1.074 -7.748 3.124 1.00 91.56 86 VAL A C 1
ATOM 656 O O . VAL A 1 86 ? 1.263 -6.532 3.018 1.00 91.56 86 VAL A O 1
ATOM 659 N N . PRO A 1 87 ? 1.169 -8.372 4.312 1.00 89.81 87 PRO A N 1
ATOM 660 C CA . PRO A 1 87 ? 1.281 -7.630 5.566 1.00 89.81 87 PRO A CA 1
ATOM 661 C C . PRO A 1 87 ? 2.527 -6.753 5.678 1.00 89.81 87 PRO A C 1
ATOM 663 O O . PRO A 1 87 ? 2.484 -5.642 6.208 1.00 89.81 87 PRO A O 1
ATOM 666 N N . GLU A 1 88 ? 3.634 -7.221 5.111 1.00 92.69 88 GLU A N 1
ATOM 667 C CA . GLU A 1 88 ? 4.925 -6.543 5.140 1.00 92.69 88 GLU A CA 1
ATOM 668 C C . GLU A 1 88 ? 4.907 -5.204 4.375 1.00 92.69 88 GLU A C 1
ATOM 670 O O . GLU A 1 88 ? 5.790 -4.368 4.561 1.00 92.69 88 GLU A O 1
ATOM 675 N N . THR A 1 89 ? 3.847 -4.901 3.614 1.00 93.19 89 THR A N 1
ATOM 676 C CA . THR A 1 89 ? 3.635 -3.559 3.038 1.00 93.19 89 THR A CA 1
ATOM 677 C C . THR A 1 89 ? 3.428 -2.452 4.082 1.00 93.19 89 THR A C 1
ATOM 679 O O . THR A 1 89 ? 3.539 -1.271 3.753 1.00 93.19 89 THR A O 1
ATOM 682 N N . ILE A 1 90 ? 3.218 -2.783 5.364 1.00 92.12 90 ILE A N 1
ATOM 683 C CA . ILE A 1 90 ? 3.321 -1.811 6.471 1.00 92.12 90 ILE A CA 1
ATOM 684 C C . ILE A 1 90 ? 4.748 -1.267 6.629 1.00 92.12 90 ILE A C 1
ATOM 686 O O . ILE A 1 90 ? 4.925 -0.104 6.997 1.00 92.12 90 ILE A O 1
ATOM 690 N N . ALA A 1 91 ? 5.765 -2.074 6.325 1.00 91.19 91 ALA A N 1
ATOM 691 C CA . ALA A 1 91 ? 7.176 -1.700 6.422 1.00 91.19 91 ALA A CA 1
ATOM 692 C C . ALA A 1 91 ? 7.794 -1.338 5.062 1.00 91.19 91 ALA A C 1
ATOM 694 O O . ALA A 1 91 ? 8.754 -0.564 5.008 1.00 91.19 91 ALA A O 1
ATOM 695 N N . THR A 1 92 ? 7.226 -1.863 3.975 1.00 94.25 92 THR A N 1
ATOM 696 C CA . THR A 1 92 ? 7.808 -1.790 2.633 1.00 94.25 92 THR A CA 1
ATOM 697 C C . THR A 1 92 ? 6.958 -0.944 1.693 1.00 94.25 92 THR A C 1
ATOM 699 O O . THR A 1 92 ? 5.802 -1.259 1.414 1.00 94.25 92 THR A O 1
ATOM 702 N N . ALA A 1 93 ? 7.548 0.126 1.155 1.00 95.62 93 ALA A N 1
ATOM 703 C CA . ALA A 1 93 ? 6.913 0.958 0.139 1.00 95.62 93 ALA A CA 1
ATOM 704 C C . ALA A 1 93 ? 6.881 0.245 -1.219 1.00 95.62 93 ALA A C 1
ATOM 706 O O . ALA A 1 93 ? 7.901 -0.272 -1.672 1.00 95.62 93 ALA A O 1
ATOM 707 N N . VAL A 1 94 ? 5.734 0.252 -1.898 1.00 96.50 94 VAL A N 1
ATOM 708 C CA . VAL A 1 94 ? 5.557 -0.455 -3.175 1.00 96.50 94 VAL A CA 1
ATOM 709 C C . VAL A 1 94 ? 5.043 0.499 -4.245 1.00 96.50 94 VAL A C 1
ATOM 711 O O . VAL A 1 94 ? 4.071 1.223 -4.027 1.00 96.50 94 VAL A O 1
ATOM 714 N N . ARG A 1 95 ? 5.674 0.500 -5.420 1.00 96.12 95 ARG A N 1
ATOM 715 C CA . ARG A 1 95 ? 5.127 1.107 -6.643 1.00 96.12 95 ARG A CA 1
ATOM 716 C C . ARG A 1 95 ? 5.080 0.064 -7.746 1.00 96.12 95 ARG A C 1
ATOM 718 O O . ARG A 1 95 ? 5.967 -0.777 -7.861 1.00 96.12 95 ARG A O 1
ATOM 725 N N . ILE A 1 96 ? 4.038 0.127 -8.558 1.00 95.44 96 ILE A N 1
ATOM 726 C CA . ILE A 1 96 ? 3.892 -0.728 -9.727 1.00 95.44 96 ILE A CA 1
ATOM 727 C C . ILE A 1 96 ? 3.768 0.184 -10.931 1.00 95.44 96 ILE A C 1
ATOM 729 O O . ILE A 1 96 ? 2.946 1.094 -10.941 1.00 95.44 96 ILE A O 1
ATOM 733 N N . HIS A 1 97 ? 4.600 -0.065 -11.926 1.00 95.75 97 HIS A N 1
ATOM 734 C CA . HIS A 1 97 ? 4.624 0.630 -13.198 1.00 95.75 97 HIS A CA 1
ATOM 735 C C . HIS A 1 97 ? 4.279 -0.350 -14.308 1.00 95.75 97 HIS A C 1
ATOM 737 O O . HIS A 1 97 ? 4.508 -1.550 -14.165 1.00 95.75 97 HIS A O 1
ATOM 743 N N . TYR A 1 98 ? 3.763 0.143 -15.420 1.00 95.06 98 TYR A N 1
ATOM 744 C CA . TYR A 1 98 ? 3.519 -0.668 -16.602 1.00 95.06 98 TYR A CA 1
ATOM 745 C C . TYR A 1 98 ? 3.774 0.123 -17.875 1.00 95.06 98 TYR A C 1
ATOM 747 O O . TYR A 1 98 ? 3.643 1.346 -17.885 1.00 95.06 98 TYR A O 1
ATOM 755 N N . GLU A 1 99 ? 4.133 -0.594 -18.927 1.00 95.19 99 GLU A N 1
ATOM 756 C CA . GLU A 1 99 ? 4.182 -0.079 -20.286 1.00 95.19 99 GLU A CA 1
ATOM 757 C C . GLU A 1 99 ? 2.768 -0.041 -20.887 1.00 95.19 99 GLU A C 1
ATOM 759 O O . GLU A 1 99 ? 2.007 -1.012 -20.809 1.00 95.19 99 GLU A O 1
ATOM 764 N N . ASP A 1 100 ? 2.406 1.112 -21.445 1.00 93.19 100 ASP A N 1
ATOM 765 C CA . ASP A 1 100 ? 1.262 1.319 -22.328 1.00 93.19 100 ASP A CA 1
ATOM 766 C C . ASP A 1 100 ? 1.721 1.928 -23.665 1.00 93.19 100 ASP A C 1
ATOM 768 O O . ASP A 1 100 ? 2.907 2.192 -23.867 1.00 93.19 100 ASP A O 1
ATOM 772 N N . ASP A 1 101 ? 0.782 2.151 -24.589 1.00 89.25 101 ASP A N 1
ATOM 773 C CA . ASP A 1 101 ? 1.083 2.679 -25.929 1.00 89.25 101 ASP A CA 1
ATOM 774 C C . ASP A 1 101 ? 1.776 4.061 -25.907 1.00 89.25 101 ASP A C 1
ATOM 776 O O . ASP A 1 101 ? 2.449 4.431 -26.871 1.00 89.25 101 ASP A O 1
ATOM 780 N N . ASP A 1 102 ? 1.629 4.823 -24.816 1.00 87.50 102 ASP A N 1
ATOM 781 C CA . ASP A 1 102 ? 2.159 6.179 -24.650 1.00 87.50 102 ASP A CA 1
ATOM 782 C C . ASP A 1 102 ? 3.440 6.226 -23.788 1.00 87.50 102 ASP A C 1
ATOM 784 O O . ASP A 1 102 ? 4.022 7.303 -23.605 1.00 87.50 102 ASP A O 1
ATOM 788 N N . GLY A 1 103 ? 3.890 5.088 -23.245 1.00 93.12 103 GLY A N 1
ATOM 789 C CA . GLY A 1 103 ? 5.105 4.952 -22.442 1.00 93.12 103 GLY A CA 1
ATOM 790 C C . GLY A 1 103 ? 4.879 4.267 -21.093 1.00 93.12 103 GLY A C 1
ATOM 791 O O . GLY A 1 103 ? 4.023 3.405 -20.932 1.00 93.12 103 GLY A O 1
ATOM 792 N N . ILE A 1 104 ? 5.687 4.626 -20.091 1.00 95.44 104 ILE A N 1
ATOM 793 C CA . ILE A 1 104 ? 5.587 4.026 -18.754 1.00 95.44 104 ILE A CA 1
ATOM 794 C C . ILE A 1 104 ? 4.624 4.820 -17.870 1.00 95.44 104 ILE A C 1
ATOM 796 O O . ILE A 1 104 ? 4.755 6.037 -17.709 1.00 95.44 104 ILE A O 1
ATOM 800 N N . ARG A 1 105 ? 3.687 4.115 -17.232 1.00 94.44 105 ARG A N 1
ATOM 801 C CA . ARG A 1 105 ? 2.725 4.662 -16.267 1.00 94.44 105 ARG A CA 1
ATOM 802 C C . ARG A 1 105 ? 2.884 4.025 -14.898 1.00 94.44 105 ARG A C 1
ATOM 804 O O . ARG A 1 105 ? 3.069 2.818 -14.793 1.00 94.44 105 ARG A O 1
ATOM 811 N N . THR A 1 106 ? 2.674 4.810 -13.846 1.00 94.06 106 THR A N 1
ATOM 812 C CA . THR A 1 106 ? 2.488 4.290 -12.484 1.00 94.06 106 THR A CA 1
ATOM 813 C C . THR A 1 106 ? 1.039 3.847 -12.297 1.00 94.06 106 THR A C 1
ATOM 815 O O . THR A 1 106 ? 0.113 4.634 -12.503 1.00 94.06 106 THR A O 1
ATOM 818 N N . LEU A 1 107 ? 0.830 2.604 -11.872 1.00 93.88 107 LEU A N 1
ATOM 819 C CA . LEU A 1 107 ? -0.474 2.077 -11.495 1.00 93.88 107 LEU A CA 1
ATOM 820 C C . LEU A 1 107 ? -0.831 2.521 -10.063 1.00 93.88 107 LEU A C 1
ATOM 822 O O . LEU A 1 107 ? -0.083 2.226 -9.127 1.00 93.88 107 LEU A O 1
ATOM 826 N N . PRO A 1 108 ? -1.979 3.185 -9.852 1.00 91.50 108 PRO A N 1
ATOM 827 C CA . PRO A 1 108 ? -2.497 3.419 -8.511 1.00 91.50 108 PRO A CA 1
ATOM 828 C C . PRO A 1 108 ? -2.884 2.094 -7.842 1.00 91.50 108 PRO A C 1
ATOM 830 O O . PRO A 1 108 ? -3.698 1.348 -8.378 1.00 91.50 108 PRO A O 1
ATOM 833 N N . LEU A 1 109 ? -2.313 1.804 -6.668 1.00 90.75 109 LEU A N 1
ATOM 834 C CA . LEU A 1 109 ? -2.560 0.543 -5.950 1.00 90.75 109 LEU A CA 1
ATOM 835 C C . LEU A 1 109 ? -3.877 0.534 -5.165 1.00 90.75 109 LEU A C 1
ATOM 837 O O . LEU A 1 109 ? -4.426 -0.525 -4.892 1.00 90.75 109 LEU A O 1
ATOM 841 N N . LEU A 1 110 ? -4.380 1.711 -4.791 1.00 87.69 110 LEU A N 1
ATOM 842 C CA . LEU A 1 110 ? -5.672 1.875 -4.127 1.00 87.69 110 LEU A CA 1
ATOM 843 C C . LEU A 1 110 ? -6.618 2.611 -5.079 1.00 87.69 110 LEU A C 1
ATOM 845 O O . LEU A 1 110 ? -6.192 3.523 -5.789 1.00 87.69 110 LEU A O 1
ATOM 849 N N . GLY A 1 111 ? -7.889 2.198 -5.098 1.00 73.25 111 GLY A N 1
ATOM 850 C CA . GLY A 1 111 ? -8.865 2.613 -6.109 1.00 73.25 111 GLY A CA 1
ATOM 851 C C . GLY A 1 111 ? -8.923 4.128 -6.332 1.00 73.25 111 GLY A C 1
ATOM 852 O O . GLY A 1 111 ? -9.016 4.904 -5.381 1.00 73.25 111 GLY A O 1
ATOM 853 N N . THR A 1 112 ? -8.887 4.552 -7.599 1.00 64.44 112 THR A N 1
ATOM 854 C CA . THR A 1 112 ? -8.823 5.970 -7.998 1.00 64.44 112 THR A CA 1
ATOM 855 C C . THR A 1 112 ? -10.097 6.535 -8.607 1.00 64.44 112 THR A C 1
ATOM 857 O O . THR A 1 112 ? -10.227 7.759 -8.662 1.00 64.44 112 THR A O 1
ATOM 860 N N . ASP A 1 113 ? -11.039 5.678 -9.001 1.00 62.94 113 ASP A N 1
ATOM 861 C CA . ASP A 1 113 ? -12.108 6.013 -9.960 1.00 62.94 113 ASP A CA 1
ATOM 862 C C . ASP A 1 113 ? -13.358 6.635 -9.319 1.00 62.94 113 ASP A C 1
ATOM 864 O O . ASP A 1 113 ? -14.395 6.818 -9.954 1.00 62.94 113 ASP A O 1
ATOM 868 N N . THR A 1 114 ? -13.270 6.983 -8.039 1.00 74.00 114 THR A N 1
ATOM 869 C CA . THR A 1 114 ? -14.392 7.476 -7.240 1.00 74.00 114 THR A CA 1
ATOM 870 C C . THR A 1 114 ? -14.052 8.776 -6.523 1.00 74.00 114 THR A C 1
ATOM 872 O O . THR A 1 114 ? -12.909 9.240 -6.507 1.00 74.00 114 THR A O 1
ATOM 875 N N . SER A 1 115 ? -15.055 9.373 -5.870 1.00 82.81 115 SER A N 1
ATOM 876 C CA . SER A 1 115 ? -14.850 10.549 -5.022 1.00 82.81 115 SER A CA 1
ATOM 877 C C . SER A 1 115 ? -13.756 10.302 -3.972 1.00 82.81 115 SER A C 1
ATOM 879 O O . SER A 1 115 ? -13.568 9.179 -3.499 1.00 82.81 115 SER A O 1
ATOM 881 N N . ARG A 1 116 ? -13.053 11.365 -3.559 1.00 80.56 116 ARG A N 1
ATOM 882 C CA . ARG A 1 116 ? -11.974 11.277 -2.558 1.00 80.56 116 ARG A CA 1
ATOM 883 C C . ARG A 1 116 ? -12.417 10.586 -1.264 1.00 80.56 116 ARG A C 1
ATOM 885 O O . ARG A 1 116 ? -11.634 9.834 -0.700 1.00 80.56 116 ARG A O 1
ATOM 892 N N . ALA A 1 117 ? -13.648 10.841 -0.819 1.00 82.56 117 ALA A N 1
ATOM 893 C CA . ALA A 1 117 ? -14.209 10.209 0.372 1.00 82.56 117 ALA A CA 1
ATOM 894 C C . ALA A 1 117 ? -14.310 8.690 0.205 1.00 82.56 117 ALA A C 1
ATOM 896 O O . ALA A 1 117 ? -13.776 7.951 1.025 1.00 82.56 117 ALA A O 1
ATOM 897 N N . HIS A 1 118 ? -14.884 8.245 -0.914 1.00 83.69 118 HIS A N 1
ATOM 898 C CA . HIS A 1 118 ? -15.039 6.824 -1.199 1.00 83.69 118 HIS A CA 1
ATOM 899 C C . HIS A 1 118 ? -13.689 6.106 -1.314 1.00 83.69 118 HIS A C 1
ATOM 901 O O . HIS A 1 118 ? -13.540 4.998 -0.818 1.00 83.69 118 HIS A O 1
ATOM 907 N N . ARG A 1 119 ? -12.665 6.757 -1.887 1.00 85.31 119 ARG A N 1
ATOM 908 C CA . ARG A 1 119 ? -11.313 6.171 -1.971 1.00 85.31 119 ARG A CA 1
ATOM 909 C C . ARG A 1 119 ? -10.723 5.862 -0.597 1.00 85.31 119 ARG A C 1
ATOM 911 O O . ARG A 1 119 ? -10.150 4.795 -0.406 1.00 85.31 119 ARG A O 1
ATOM 918 N N . TYR A 1 120 ? -10.864 6.781 0.357 1.00 89.00 120 TYR A N 1
ATOM 919 C CA . TYR A 1 120 ? -10.347 6.567 1.708 1.00 89.00 120 TYR A CA 1
ATOM 920 C C . TYR A 1 120 ? -11.176 5.556 2.500 1.00 89.00 120 TYR A C 1
ATOM 922 O O . TYR A 1 120 ? -10.593 4.755 3.223 1.00 89.00 120 TYR A O 1
ATOM 930 N N . GLU A 1 121 ? -12.500 5.551 2.341 1.00 88.81 121 GLU A N 1
ATOM 931 C CA . GLU A 1 121 ? -13.373 4.536 2.950 1.00 88.81 121 GLU A CA 1
ATOM 932 C C . GLU A 1 121 ? -13.016 3.130 2.447 1.00 88.81 121 GLU A C 1
ATOM 934 O O . GLU A 1 121 ? -12.801 2.222 3.249 1.00 88.81 121 GLU A O 1
ATOM 939 N N . THR A 1 122 ? -12.840 2.964 1.134 1.00 88.50 122 THR A N 1
ATOM 940 C CA . THR A 1 122 ? -12.407 1.696 0.533 1.00 88.50 122 THR A CA 1
ATOM 941 C C . THR A 1 122 ? -11.007 1.291 0.994 1.00 88.50 122 THR A C 1
ATOM 943 O O . THR A 1 122 ? -10.792 0.127 1.321 1.00 88.50 122 THR A O 1
ATOM 946 N N . ALA A 1 123 ? -10.060 2.232 1.087 1.00 90.81 12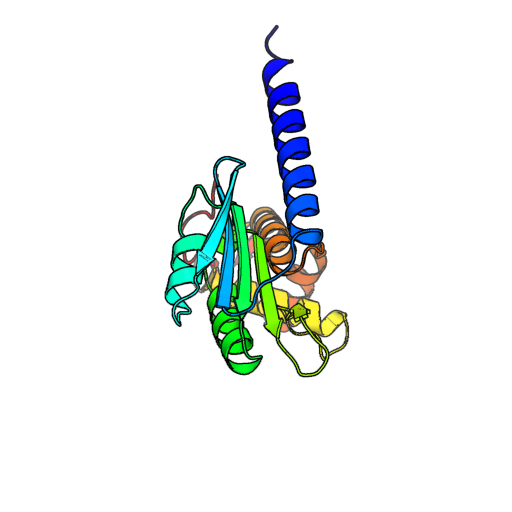3 ALA A N 1
ATOM 947 C CA . ALA A 1 123 ? -8.720 1.948 1.603 1.00 90.81 123 ALA A CA 1
ATOM 948 C C . ALA A 1 123 ? -8.752 1.456 3.060 1.00 90.81 123 ALA A C 1
ATOM 950 O O . ALA A 1 123 ? -8.080 0.483 3.394 1.00 90.81 123 ALA A O 1
ATOM 951 N N . VAL A 1 124 ? -9.552 2.090 3.922 1.00 91.94 124 VAL A N 1
ATOM 952 C CA . VAL A 1 124 ? -9.706 1.665 5.322 1.00 91.94 124 VAL A CA 1
ATOM 953 C C . VAL A 1 124 ? -10.388 0.300 5.404 1.00 91.94 124 VAL A C 1
ATOM 955 O O . VAL A 1 124 ? -9.947 -0.546 6.175 1.00 91.94 124 VAL A O 1
ATOM 958 N N . ALA A 1 125 ? -11.429 0.055 4.605 1.00 90.12 125 ALA A N 1
ATOM 959 C CA . ALA A 1 125 ? -12.103 -1.241 4.568 1.00 90.12 125 ALA A CA 1
ATOM 960 C C . ALA A 1 125 ? -11.148 -2.362 4.124 1.00 90.12 125 ALA A C 1
ATOM 962 O O . ALA A 1 125 ? -11.097 -3.408 4.770 1.00 90.12 125 ALA A O 1
ATOM 963 N N . GLN A 1 126 ? -10.344 -2.118 3.083 1.00 90.50 126 GLN A N 1
ATOM 964 C CA . GLN A 1 126 ? -9.306 -3.044 2.631 1.00 90.50 126 GLN A CA 1
ATOM 965 C C . GLN A 1 126 ? -8.268 -3.300 3.726 1.00 90.50 126 GLN A C 1
ATOM 967 O O . GLN A 1 126 ? -7.930 -4.449 3.984 1.00 90.50 126 GLN A O 1
ATOM 972 N N . PHE A 1 127 ? -7.791 -2.253 4.403 1.00 92.88 127 PHE A N 1
ATOM 973 C CA . PHE A 1 127 ? -6.846 -2.395 5.508 1.00 92.88 127 PHE A CA 1
ATOM 974 C C . PHE A 1 127 ? -7.422 -3.256 6.639 1.00 92.88 127 PHE A C 1
ATOM 976 O O . PHE A 1 127 ? -6.795 -4.216 7.079 1.00 92.88 127 PHE A O 1
ATOM 983 N N . LEU A 1 128 ? -8.648 -2.966 7.079 1.00 90.81 128 LEU A N 1
ATOM 984 C CA . LEU A 1 128 ? -9.308 -3.748 8.123 1.00 90.81 128 LEU A CA 1
ATOM 985 C C . LEU A 1 128 ? -9.480 -5.212 7.709 1.00 90.81 128 LEU A C 1
ATOM 987 O O . LEU A 1 128 ? -9.264 -6.085 8.542 1.00 90.81 128 LEU A O 1
ATOM 991 N N . LEU A 1 129 ? -9.834 -5.481 6.451 1.00 89.69 129 LEU A N 1
ATOM 992 C CA . LEU A 1 129 ? -9.983 -6.839 5.924 1.00 89.69 129 LEU A CA 1
ATOM 993 C C . LEU A 1 129 ? -8.648 -7.594 5.852 1.00 89.69 129 LEU A C 1
ATOM 995 O O . LEU A 1 129 ? -8.601 -8.778 6.165 1.00 89.69 129 LEU A O 1
ATOM 999 N N . THR A 1 130 ? -7.577 -6.920 5.430 1.00 89.75 130 THR A N 1
ATOM 1000 C CA . THR A 1 130 ? -6.250 -7.528 5.267 1.00 89.75 130 THR A CA 1
ATOM 1001 C C . THR A 1 130 ? -5.583 -7.816 6.612 1.00 89.75 130 THR A C 1
ATOM 1003 O O . THR A 1 130 ? -4.918 -8.838 6.763 1.00 89.75 130 THR A O 1
ATOM 1006 N N . PHE A 1 131 ? -5.706 -6.901 7.575 1.00 91.88 131 PHE A N 1
ATOM 1007 C CA . PHE A 1 131 ? -4.860 -6.906 8.770 1.00 91.88 131 PHE A CA 1
ATOM 1008 C C . PHE A 1 131 ? -5.595 -7.286 10.051 1.00 91.88 131 PHE A C 1
ATOM 1010 O O . PHE A 1 131 ? -4.941 -7.666 11.022 1.00 91.88 131 PHE A O 1
ATOM 1017 N N . THR A 1 132 ? -6.926 -7.207 10.085 1.00 92.12 132 THR A N 1
ATOM 1018 C CA . THR A 1 132 ? -7.710 -7.464 11.301 1.00 92.12 132 THR A CA 1
ATOM 1019 C C . THR A 1 132 ? -8.765 -8.534 11.079 1.00 92.12 132 THR A C 1
ATOM 1021 O O . THR A 1 132 ? -9.320 -8.670 9.994 1.00 92.12 132 THR A O 1
ATOM 1024 N N . GLU A 1 133 ? -9.099 -9.255 12.139 1.00 92.44 133 GLU A N 1
ATOM 1025 C CA . GLU A 1 133 ? -10.200 -10.214 12.144 1.00 92.44 133 GLU A CA 1
ATOM 1026 C C . GLU A 1 133 ? -11.113 -9.999 13.347 1.00 92.44 133 GLU A C 1
ATOM 1028 O O . GLU A 1 133 ? -10.726 -9.394 14.353 1.00 92.44 133 GLU A O 1
ATOM 1033 N N . THR A 1 134 ? -12.340 -10.507 13.237 1.00 91.12 134 THR A N 1
ATOM 1034 C CA . THR A 1 134 ? -13.284 -10.543 14.353 1.00 91.12 134 THR A CA 1
ATOM 1035 C C . THR A 1 134 ? -12.825 -11.568 15.386 1.00 91.12 134 THR A C 1
ATOM 1037 O O . THR A 1 134 ? -12.585 -12.730 15.058 1.00 91.12 134 THR A O 1
ATOM 1040 N N . ALA A 1 135 ? -12.741 -11.151 16.645 1.00 90.81 135 ALA A N 1
ATOM 1041 C CA . ALA A 1 135 ? -12.374 -12.002 17.766 1.00 90.81 135 ALA A CA 1
ATOM 1042 C C . ALA A 1 135 ? -13.112 -11.554 19.032 1.00 90.81 135 ALA A C 1
ATOM 1044 O O . ALA A 1 135 ? -12.777 -10.530 19.619 1.00 90.81 135 ALA A O 1
ATOM 1045 N N . ASN A 1 136 ? -14.102 -12.338 19.461 1.00 91.06 136 ASN A N 1
ATOM 1046 C CA . ASN A 1 136 ? -14.951 -11.999 20.604 1.00 91.06 136 ASN A CA 1
ATOM 1047 C C . ASN A 1 136 ? -14.134 -11.771 21.885 1.00 91.06 136 ASN A C 1
ATOM 1049 O O . ASN A 1 136 ? -13.317 -12.611 22.268 1.00 91.06 136 ASN A O 1
ATOM 1053 N N . GLY A 1 137 ? -14.399 -10.658 22.565 1.00 88.81 137 GLY A N 1
ATOM 1054 C CA . GLY A 1 137 ? -13.709 -10.240 23.783 1.00 88.81 137 GLY A CA 1
ATOM 1055 C C . GLY A 1 137 ? -12.319 -9.640 23.551 1.00 88.81 137 GLY A C 1
ATOM 1056 O O . GLY A 1 137 ? -11.675 -9.244 24.522 1.00 88.81 137 GLY A O 1
ATOM 1057 N N . ALA A 1 138 ? -11.848 -9.565 22.301 1.00 91.62 138 ALA A N 1
ATOM 1058 C CA . ALA A 1 138 ? -10.637 -8.831 21.958 1.00 91.62 138 ALA A CA 1
ATOM 1059 C C . ALA A 1 138 ? -10.925 -7.329 21.835 1.00 91.62 138 ALA A C 1
ATOM 1061 O O . ALA A 1 138 ? -12.061 -6.898 21.640 1.00 91.62 138 ALA A O 1
ATOM 1062 N N . SER A 1 139 ? -9.875 -6.527 21.953 1.00 91.06 139 SER A N 1
ATOM 1063 C CA . SER A 1 139 ? -9.954 -5.077 21.849 1.00 91.06 139 SER A CA 1
ATOM 1064 C C . SER A 1 139 ? -8.700 -4.577 21.155 1.00 91.06 139 SER A C 1
ATOM 1066 O O . SER A 1 139 ? -7.595 -4.846 21.623 1.00 91.06 139 SER A O 1
ATOM 1068 N N . LEU A 1 140 ? -8.882 -3.848 20.059 1.00 91.56 140 LEU A N 1
ATOM 1069 C CA . LEU A 1 140 ? -7.793 -3.282 19.271 1.00 91.56 140 LEU A CA 1
ATOM 1070 C C . LEU A 1 140 ? -7.652 -1.789 19.561 1.00 91.56 140 LEU A C 1
ATOM 1072 O O . LEU A 1 140 ? -8.646 -1.064 19.482 1.00 91.56 140 LEU A O 1
ATOM 1076 N N . ASP A 1 141 ? -6.446 -1.321 19.870 1.00 92.12 141 ASP A N 1
ATOM 1077 C CA . ASP A 1 141 ? -6.201 0.098 20.135 1.00 92.12 141 ASP A CA 1
ATOM 1078 C C . ASP A 1 141 ? -6.392 0.947 18.864 1.00 92.12 141 ASP A C 1
ATOM 1080 O O . ASP A 1 141 ? -5.895 0.626 17.781 1.00 92.12 141 ASP A O 1
ATOM 1084 N N . LYS A 1 142 ? -7.141 2.050 18.977 1.00 89.94 142 LYS A N 1
ATOM 1085 C CA . LYS A 1 142 ? -7.418 2.943 17.842 1.00 89.94 142 LYS A CA 1
ATOM 1086 C C . LYS A 1 142 ? -6.198 3.749 17.412 1.00 89.94 142 LYS A C 1
ATOM 1088 O O . LYS A 1 142 ? -6.118 4.099 16.234 1.00 89.94 142 LYS A O 1
ATOM 1093 N N . GLY A 1 143 ? -5.301 4.086 18.338 1.00 90.44 143 GLY A N 1
ATOM 1094 C CA . GLY A 1 143 ? -4.058 4.791 18.037 1.00 90.44 143 GLY A CA 1
ATOM 1095 C C . GLY A 1 143 ? -3.131 3.914 17.205 1.00 90.44 143 GLY A C 1
ATOM 1096 O O . GLY A 1 143 ? -2.725 4.312 16.117 1.00 90.44 143 GLY A O 1
ATOM 1097 N N . GLU A 1 144 ? -2.910 2.680 17.651 1.00 91.62 144 GLU A N 1
ATOM 1098 C CA . GLU A 1 144 ? -2.134 1.672 16.927 1.00 91.62 144 GLU A CA 1
ATOM 1099 C C . GLU A 1 144 ? -2.726 1.392 15.535 1.00 91.62 144 GLU A C 1
ATOM 1101 O O . GLU A 1 144 ? -2.013 1.383 14.526 1.00 91.62 144 GLU A O 1
ATOM 1106 N N . LEU A 1 145 ? -4.052 1.237 15.449 1.00 91.81 145 LEU A N 1
ATOM 1107 C CA . LEU A 1 145 ? -4.759 1.060 14.181 1.00 91.81 145 LEU A CA 1
ATOM 1108 C C . LEU A 1 145 ? -4.543 2.253 13.231 1.00 91.81 145 LEU A C 1
ATOM 1110 O O . LEU A 1 145 ? -4.334 2.061 12.031 1.00 91.81 145 LEU A O 1
ATOM 1114 N N . ALA A 1 146 ? -4.581 3.482 13.757 1.00 92.12 146 ALA A N 1
ATOM 1115 C CA . ALA A 1 146 ? -4.359 4.704 12.988 1.00 92.12 146 ALA A CA 1
ATOM 1116 C C . ALA A 1 146 ? -2.928 4.834 12.474 1.00 92.12 146 ALA A C 1
ATOM 1118 O O . ALA A 1 146 ? -2.731 5.174 11.303 1.00 92.12 146 ALA A O 1
ATOM 1119 N N . ASP A 1 147 ? -1.948 4.525 13.315 1.00 92.19 147 ASP A N 1
ATOM 1120 C CA . ASP A 1 147 ? -0.540 4.583 12.947 1.00 92.19 147 ASP A CA 1
ATOM 1121 C C . ASP A 1 147 ? -0.215 3.555 11.859 1.00 92.19 147 ASP A C 1
ATOM 1123 O O . ASP A 1 147 ? 0.393 3.903 10.840 1.00 92.19 147 ASP A O 1
ATOM 1127 N N . ASN A 1 148 ? -0.686 2.315 12.011 1.00 93.06 148 ASN A N 1
ATOM 1128 C CA . ASN A 1 148 ? -0.451 1.256 11.032 1.00 93.06 148 ASN A CA 1
ATOM 1129 C C . ASN A 1 148 ? -1.187 1.497 9.706 1.00 93.06 148 ASN A C 1
ATOM 1131 O O . ASN A 1 148 ? -0.583 1.328 8.643 1.00 93.06 148 ASN A O 1
ATOM 1135 N N . LEU A 1 149 ? -2.429 2.000 9.734 1.00 93.94 149 LEU A N 1
ATOM 1136 C CA . LEU A 1 149 ? -3.119 2.446 8.517 1.00 93.94 149 LEU A CA 1
ATOM 1137 C C . LEU A 1 149 ? -2.333 3.565 7.819 1.00 93.94 149 LEU A C 1
ATOM 1139 O O . LEU A 1 149 ? -2.167 3.548 6.598 1.00 93.94 149 LEU A O 1
ATOM 1143 N N . GLY A 1 150 ? -1.848 4.543 8.588 1.00 93.31 150 GLY A N 1
ATOM 1144 C CA . GLY A 1 150 ? -1.076 5.669 8.073 1.00 93.31 150 GLY A CA 1
ATOM 1145 C C . GLY A 1 150 ? 0.220 5.233 7.388 1.00 93.31 150 GLY A C 1
ATOM 1146 O O . GLY A 1 150 ? 0.549 5.750 6.316 1.00 93.31 150 GLY A O 1
ATOM 1147 N N . ARG A 1 151 ? 0.936 4.268 7.980 1.00 93.62 151 ARG A N 1
ATOM 1148 C CA . ARG A 1 151 ? 2.152 3.663 7.411 1.00 93.62 151 ARG A CA 1
ATOM 1149 C C . ARG A 1 151 ? 1.840 2.898 6.126 1.00 93.62 151 ARG A C 1
ATOM 1151 O O . ARG A 1 151 ? 2.407 3.222 5.085 1.00 93.62 151 ARG A O 1
ATOM 1158 N N . TRP A 1 152 ? 0.891 1.964 6.176 1.00 95.25 152 TRP A N 1
ATOM 1159 C CA . TRP A 1 152 ? 0.479 1.152 5.027 1.00 95.25 152 TRP A CA 1
ATOM 1160 C C . TRP A 1 152 ? 0.013 2.008 3.842 1.00 95.25 152 TRP A C 1
ATOM 1162 O O . TRP A 1 152 ? 0.527 1.881 2.731 1.00 95.25 152 TRP A O 1
ATOM 1172 N N . HIS A 1 153 ? -0.896 2.960 4.081 1.00 94.62 153 HIS A N 1
ATOM 1173 C CA . HIS A 1 153 ? -1.410 3.839 3.031 1.00 94.62 153 HIS A CA 1
ATOM 1174 C C . HIS A 1 153 ? -0.288 4.655 2.378 1.00 94.62 15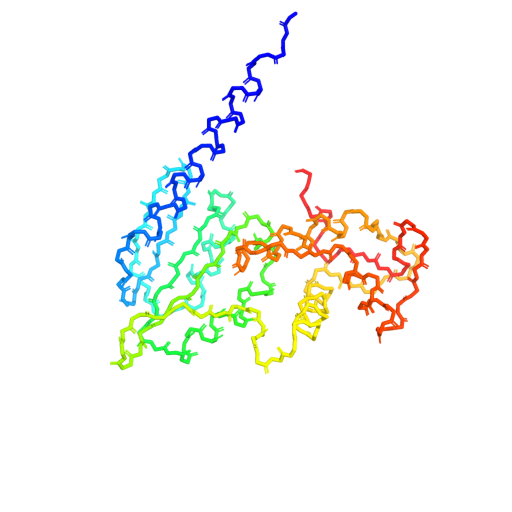3 HIS A C 1
ATOM 1176 O O . HIS A 1 153 ? -0.217 4.744 1.150 1.00 94.62 153 HIS A O 1
ATOM 1182 N N . ARG A 1 154 ? 0.621 5.225 3.180 1.00 93.62 154 ARG A N 1
ATOM 1183 C CA . ARG A 1 154 ? 1.771 5.981 2.666 1.00 93.62 154 ARG A CA 1
ATOM 1184 C C . ARG A 1 154 ? 2.716 5.094 1.860 1.00 93.62 154 ARG A C 1
ATOM 1186 O O . ARG A 1 154 ? 3.200 5.511 0.809 1.00 93.62 154 ARG A O 1
ATOM 1193 N N . ASN A 1 155 ? 2.951 3.867 2.306 1.00 95.12 155 ASN A N 1
ATOM 1194 C CA . ASN A 1 155 ? 3.804 2.919 1.600 1.00 95.12 155 ASN A CA 1
ATOM 1195 C C . ASN A 1 155 ? 3.242 2.521 0.236 1.00 95.12 155 ASN A C 1
ATOM 1197 O O . ASN A 1 155 ? 4.026 2.358 -0.697 1.00 95.12 155 ASN A O 1
ATOM 1201 N N . LEU A 1 156 ? 1.920 2.445 0.075 1.00 94.56 156 LEU A N 1
ATOM 1202 C CA . LEU A 1 156 ? 1.287 2.104 -1.203 1.00 94.56 156 LEU A CA 1
ATOM 1203 C C . LEU A 1 156 ? 1.056 3.307 -2.130 1.00 94.56 156 LEU A C 1
ATOM 1205 O O . LEU A 1 156 ? 1.117 3.161 -3.347 1.00 94.56 156 LEU A O 1
ATOM 1209 N N . THR A 1 157 ? 0.801 4.495 -1.576 1.00 91.56 157 THR A N 1
ATOM 1210 C CA . THR A 1 157 ? 0.365 5.668 -2.366 1.00 91.56 157 THR A CA 1
ATOM 1211 C C . THR A 1 157 ? 1.375 6.810 -2.392 1.00 91.56 157 THR A C 1
ATOM 1213 O O . THR A 1 157 ? 1.423 7.571 -3.350 1.00 91.56 157 THR A O 1
ATOM 1216 N N . GLY A 1 158 ? 2.206 6.929 -1.357 1.00 89.56 158 GLY A N 1
ATOM 1217 C CA . GLY A 1 158 ? 3.044 8.104 -1.092 1.00 89.56 158 GLY A CA 1
ATOM 1218 C C . GLY A 1 158 ? 2.334 9.182 -0.275 1.00 89.56 158 GLY A C 1
ATOM 1219 O O . GLY A 1 158 ? 2.998 10.038 0.304 1.00 89.56 158 GLY A O 1
ATOM 1220 N N . ASP A 1 159 ? 1.011 9.092 -0.146 1.00 89.44 159 ASP A N 1
ATOM 1221 C CA . ASP A 1 159 ? 0.180 10.095 0.502 1.00 89.44 159 ASP A CA 1
ATOM 1222 C C . ASP A 1 159 ? -0.180 9.715 1.940 1.00 89.44 159 ASP A C 1
ATOM 1224 O O . ASP A 1 159 ? -0.254 8.542 2.322 1.00 89.44 159 ASP A O 1
ATOM 1228 N N . SER A 1 160 ? -0.473 10.728 2.755 1.00 89.06 160 SER A N 1
ATOM 1229 C CA . SER A 1 160 ? -1.042 10.529 4.085 1.00 89.06 160 SER A CA 1
ATOM 1230 C C . SER A 1 160 ? -2.559 10.326 4.029 1.00 89.06 160 SER A C 1
ATOM 1232 O O . SER A 1 160 ? -3.272 10.904 3.203 1.00 89.06 160 SER A O 1
ATOM 1234 N N . ILE A 1 161 ? -3.065 9.522 4.963 1.00 89.69 161 ILE A N 1
ATOM 1235 C CA . ILE A 1 161 ? -4.494 9.353 5.229 1.00 89.69 161 ILE A CA 1
ATOM 1236 C C . ILE A 1 161 ? -4.802 9.863 6.636 1.00 89.69 161 ILE A C 1
ATOM 1238 O O . ILE A 1 161 ? -4.037 9.650 7.574 1.00 89.69 161 ILE A O 1
ATOM 1242 N N . SER A 1 162 ? -5.911 10.590 6.783 1.00 89.12 162 SER A N 1
ATOM 1243 C CA . SER A 1 162 ? -6.338 11.096 8.090 1.00 89.12 162 SER A CA 1
ATOM 1244 C C . SER A 1 162 ? -6.943 9.968 8.939 1.00 89.12 162 SER A C 1
ATOM 1246 O O . SER A 1 162 ? -7.813 9.257 8.426 1.00 89.12 162 SER A O 1
ATOM 1248 N N . PRO A 1 163 ? -6.611 9.871 10.242 1.00 86.12 163 PRO A N 1
ATOM 1249 C CA . PRO A 1 163 ? -7.233 8.916 11.165 1.00 86.12 163 PRO A CA 1
ATOM 1250 C C . PRO A 1 163 ? -8.761 9.031 11.252 1.00 86.12 163 PRO A C 1
ATOM 1252 O O . PRO A 1 163 ? -9.437 8.063 11.583 1.00 86.12 163 PRO A O 1
ATOM 1255 N N . VAL A 1 164 ? -9.339 10.189 10.901 1.00 87.88 164 VAL A N 1
ATOM 1256 C CA . VAL A 1 164 ? -10.800 10.396 10.873 1.00 87.88 164 VAL A CA 1
ATOM 1257 C C . VAL A 1 164 ? -11.508 9.379 9.970 1.00 87.88 164 VAL A C 1
ATOM 1259 O O . VAL A 1 164 ? -12.647 8.998 10.247 1.00 87.88 164 VAL A O 1
ATOM 1262 N N . TRP A 1 165 ? -10.846 8.900 8.912 1.00 89.62 165 TRP A N 1
ATOM 1263 C CA . TRP A 1 165 ? -11.428 7.904 8.012 1.00 89.62 165 TRP A CA 1
ATOM 1264 C C . TRP A 1 165 ? -11.624 6.538 8.669 1.00 89.62 165 TRP A C 1
ATOM 1266 O O . TRP A 1 165 ? -12.541 5.826 8.269 1.00 89.62 165 TRP A O 1
ATOM 1276 N N . ILE A 1 166 ? -10.863 6.209 9.718 1.00 85.56 166 ILE A N 1
ATOM 1277 C CA . ILE A 1 166 ? -11.085 4.997 10.519 1.00 85.56 166 ILE A CA 1
ATOM 1278 C C . ILE A 1 166 ? -12.453 5.059 11.179 1.00 85.56 166 ILE A C 1
ATOM 1280 O O . ILE A 1 166 ? -13.280 4.185 10.946 1.00 85.56 166 ILE A O 1
ATOM 1284 N N . GLY A 1 167 ? -12.723 6.123 11.941 1.00 84.19 167 GLY A N 1
ATOM 1285 C CA . GLY A 1 167 ? -14.001 6.276 12.639 1.00 84.19 167 GLY A CA 1
ATOM 1286 C C . GLY A 1 167 ? -15.191 6.259 11.679 1.00 84.19 167 GLY A C 1
ATOM 1287 O O . GLY A 1 167 ? -16.162 5.547 11.916 1.00 84.19 167 GLY A O 1
ATOM 1288 N N . ARG A 1 168 ? -15.085 6.980 10.553 1.00 85.31 168 ARG A N 1
ATOM 1289 C CA . ARG A 1 168 ? -16.145 7.020 9.532 1.00 85.31 168 ARG A CA 1
ATOM 1290 C C . ARG A 1 168 ? -16.403 5.655 8.897 1.00 85.31 168 ARG A C 1
ATOM 1292 O O . ARG A 1 168 ? -17.558 5.275 8.738 1.00 85.31 168 ARG A O 1
ATOM 1299 N N . THR A 1 169 ? -15.347 4.923 8.552 1.00 86.50 169 THR A N 1
ATOM 1300 C CA . THR A 1 169 ? -15.480 3.612 7.902 1.00 86.50 169 THR A CA 1
ATOM 1301 C C . THR A 1 169 ? -15.986 2.560 8.884 1.00 86.50 169 THR A C 1
ATOM 1303 O O . THR A 1 169 ? -16.879 1.800 8.539 1.00 86.50 169 THR A O 1
ATOM 1306 N N . LEU A 1 170 ? -15.488 2.547 10.126 1.00 85.94 170 LEU A N 1
ATOM 1307 C CA . LEU A 1 170 ? -15.979 1.641 11.169 1.00 85.94 170 LEU A CA 1
ATOM 1308 C C . LEU A 1 170 ? -17.470 1.856 11.450 1.00 85.94 170 LEU A C 1
ATOM 1310 O O . LEU A 1 170 ? -18.211 0.883 11.546 1.00 85.94 170 LEU A O 1
ATOM 1314 N N . GLN A 1 171 ? -17.921 3.114 11.495 1.00 85.12 171 GLN A N 1
ATOM 1315 C CA . GLN A 1 171 ? -19.340 3.442 11.634 1.00 85.12 171 GLN A CA 1
ATOM 1316 C C . GLN A 1 171 ? -20.167 2.946 10.437 1.00 85.12 171 GLN A C 1
ATOM 1318 O O . GLN A 1 171 ? -21.263 2.429 10.624 1.00 85.12 171 GLN A O 1
ATOM 1323 N N . ALA A 1 172 ? -19.653 3.083 9.210 1.00 83.94 172 ALA A N 1
ATOM 1324 C CA . ALA A 1 172 ? -20.329 2.588 8.009 1.00 83.94 172 ALA A CA 1
ATOM 1325 C C . ALA A 1 172 ? -20.397 1.049 7.945 1.00 83.94 172 ALA A C 1
ATOM 1327 O O . ALA A 1 172 ? -21.311 0.505 7.331 1.00 83.94 172 ALA A O 1
ATOM 1328 N N . LEU A 1 173 ? -19.445 0.362 8.581 1.00 81.00 173 LEU A N 1
ATOM 1329 C CA . LEU A 1 173 ? -19.376 -1.098 8.687 1.00 81.00 173 LEU A CA 1
ATOM 1330 C C . LEU A 1 173 ? -20.100 -1.659 9.924 1.00 81.00 173 LEU A C 1
ATOM 1332 O O . LEU A 1 173 ? -19.993 -2.856 10.177 1.00 81.00 173 LEU A O 1
ATOM 1336 N N . ASP A 1 174 ? -20.800 -0.812 10.687 1.00 83.62 174 ASP A N 1
ATOM 1337 C CA . ASP A 1 174 ? -21.500 -1.172 11.930 1.00 83.62 174 ASP A CA 1
ATOM 1338 C C . ASP A 1 174 ? -20.597 -1.892 12.953 1.00 83.62 174 ASP A C 1
ATOM 1340 O O . ASP A 1 174 ? -20.989 -2.841 13.628 1.00 83.62 174 ASP A O 1
ATOM 1344 N N . VAL A 1 175 ? -19.334 -1.461 13.043 1.00 83.31 175 VAL A N 1
ATOM 1345 C CA . VAL A 1 175 ? -18.370 -1.999 14.009 1.00 83.31 175 VAL A CA 1
ATOM 1346 C C . VAL A 1 175 ? -18.456 -1.204 15.306 1.00 83.31 175 VAL A C 1
ATOM 1348 O O . VAL A 1 175 ? -18.318 0.022 15.302 1.00 83.31 175 VAL A O 1
ATOM 1351 N N . GLU A 1 176 ? -18.628 -1.901 16.430 1.00 85.12 176 GLU A N 1
ATOM 1352 C CA . GLU A 1 176 ? -18.662 -1.275 17.749 1.00 85.12 176 GLU A CA 1
ATOM 1353 C C . GLU A 1 176 ? -17.294 -0.688 18.125 1.00 85.12 176 GLU A C 1
ATOM 1355 O O . GLU A 1 176 ? -16.239 -1.312 17.969 1.00 85.12 176 GLU A O 1
ATOM 1360 N N . THR A 1 177 ? -17.303 0.542 18.640 1.00 85.75 177 THR A N 1
ATOM 1361 C CA . THR A 1 177 ? -16.080 1.210 19.081 1.00 85.75 177 THR A CA 1
ATOM 1362 C C . THR A 1 177 ? -16.298 1.991 20.369 1.00 85.75 177 THR A C 1
ATOM 1364 O O . THR A 1 177 ? -17.355 2.585 20.572 1.00 85.75 177 THR A O 1
ATOM 1367 N N . THR A 1 178 ? -15.267 2.048 21.208 1.00 86.44 178 THR A N 1
ATOM 1368 C CA . THR A 1 178 ? -15.183 2.960 22.357 1.00 86.44 178 THR A CA 1
ATOM 1369 C C . THR A 1 178 ? -14.381 4.205 21.979 1.00 86.44 178 THR A C 1
ATOM 1371 O O . THR A 1 178 ? -13.992 4.374 20.825 1.00 86.44 178 THR A O 1
ATOM 1374 N N . GLU A 1 179 ? -14.096 5.105 22.920 1.00 83.88 179 GLU A N 1
ATOM 1375 C CA . GLU A 1 179 ? -13.213 6.249 22.649 1.00 83.88 179 GLU A CA 1
ATOM 1376 C C . GLU A 1 179 ? -11.808 5.805 22.199 1.00 83.88 179 GLU A C 1
ATOM 1378 O O . GLU A 1 179 ? -11.248 6.397 21.279 1.00 83.88 179 GLU A O 1
ATOM 1383 N N . GLN A 1 180 ? -11.279 4.726 22.785 1.00 88.31 180 GLN A N 1
ATOM 1384 C CA . GLN A 1 180 ? -9.883 4.306 22.615 1.00 88.31 180 GLN A CA 1
ATOM 1385 C C . GLN A 1 180 ? -9.708 3.022 21.806 1.00 88.31 180 GLN A C 1
ATOM 1387 O O . GLN A 1 180 ? -8.624 2.788 21.289 1.00 88.31 180 GLN A O 1
ATOM 1392 N N . ALA A 1 181 ? -10.750 2.205 21.650 1.00 90.62 181 ALA A N 1
ATOM 1393 C CA . ALA A 1 181 ? -10.598 0.883 21.058 1.00 90.62 181 ALA A CA 1
ATOM 1394 C C . ALA A 1 181 ? -11.713 0.501 20.083 1.00 90.62 181 ALA A C 1
ATOM 1396 O O . ALA A 1 181 ? -12.811 1.067 20.084 1.00 90.62 181 ALA A O 1
ATOM 1397 N N . VAL A 1 182 ? -11.406 -0.483 19.246 1.00 90.44 182 VAL A N 1
ATOM 1398 C CA . VAL A 1 182 ? -12.361 -1.206 18.410 1.00 90.44 182 VAL A CA 1
ATOM 1399 C C . VAL A 1 182 ? -12.627 -2.555 19.069 1.00 90.44 182 VAL A C 1
ATOM 1401 O O . VAL A 1 182 ? -11.701 -3.350 19.243 1.00 90.44 182 VAL A O 1
ATOM 1404 N N . SER A 1 183 ? -13.877 -2.782 19.469 1.00 90.75 183 SER A N 1
ATOM 1405 C CA . SER A 1 183 ? -14.286 -3.997 20.177 1.00 90.75 183 SER A CA 1
ATOM 1406 C C . SER A 1 183 ? -14.324 -5.202 19.237 1.00 90.75 183 SER A C 1
ATOM 1408 O O . SER A 1 183 ? -14.504 -5.060 18.026 1.00 90.75 183 SER A O 1
ATOM 1410 N N . ASP A 1 184 ? -14.162 -6.392 19.813 1.00 90.19 184 ASP A N 1
ATOM 1411 C CA . ASP A 1 184 ? -14.261 -7.693 19.148 1.00 90.19 184 ASP A CA 1
ATOM 1412 C C . ASP A 1 184 ? -13.372 -7.834 17.908 1.00 90.19 184 ASP A C 1
ATOM 1414 O O . ASP A 1 184 ? -13.718 -8.503 16.928 1.00 90.19 184 ASP A O 1
ATOM 1418 N N . ARG A 1 185 ? -12.196 -7.201 17.943 1.00 90.81 185 ARG A N 1
ATOM 1419 C CA . ARG A 1 185 ? -11.200 -7.265 16.874 1.00 90.81 185 ARG A CA 1
ATOM 1420 C C . ARG A 1 185 ? -9.795 -7.456 17.409 1.00 90.81 185 ARG A C 1
ATOM 1422 O O . ARG A 1 185 ? -9.449 -6.991 18.492 1.00 90.81 185 ARG A O 1
ATOM 1429 N N . ARG A 1 186 ? -8.975 -8.113 16.593 1.00 91.94 186 ARG A N 1
ATOM 1430 C CA . ARG A 1 186 ? -7.532 -8.272 16.798 1.00 91.94 186 ARG A CA 1
ATOM 1431 C C . ARG A 1 186 ? -6.791 -8.263 15.464 1.00 91.94 186 ARG A C 1
ATOM 1433 O O . ARG A 1 186 ? -7.411 -8.421 14.412 1.00 91.94 186 ARG A O 1
ATOM 1440 N N . TRP A 1 187 ? -5.472 -8.125 15.516 1.00 92.06 187 TRP A N 1
ATOM 1441 C CA . TRP A 1 187 ? -4.609 -8.313 14.352 1.00 92.06 187 TRP A CA 1
ATOM 1442 C C . TRP A 1 187 ? -4.557 -9.787 13.914 1.00 92.06 187 TRP A C 1
ATOM 1444 O O . TRP A 1 187 ? -4.477 -10.680 14.758 1.00 92.06 187 TRP A O 1
ATOM 1454 N N . ILE A 1 188 ? -4.587 -10.041 12.600 1.00 89.88 188 ILE A N 1
ATOM 1455 C CA . ILE A 1 188 ? -4.433 -11.387 12.004 1.00 89.88 188 ILE A CA 1
ATOM 1456 C C . ILE A 1 188 ? -2.987 -11.876 12.152 1.00 89.88 188 ILE A C 1
ATOM 1458 O O . ILE A 1 188 ? -2.727 -13.041 12.448 1.00 89.88 188 ILE A O 1
ATOM 1462 N N . TYR A 1 189 ? -2.042 -10.961 11.970 1.00 73.69 189 TYR A N 1
ATOM 1463 C CA . TYR A 1 189 ? -0.620 -11.162 12.207 1.00 73.69 189 TYR A CA 1
ATOM 1464 C C . TYR A 1 189 ? -0.334 -10.433 13.516 1.00 73.69 189 TYR A C 1
ATOM 1466 O O . TYR A 1 189 ? -0.597 -9.236 13.566 1.00 73.69 189 TYR A O 1
ATOM 1474 N N . GLY A 1 190 ? 0.067 -11.148 14.580 1.00 61.34 190 GLY A N 1
ATOM 1475 C CA . GLY A 1 190 ? 0.243 -10.574 15.930 1.00 61.34 190 GLY A CA 1
ATOM 1476 C C . GLY A 1 190 ? 0.995 -9.237 15.923 1.00 61.34 190 GLY A C 1
ATOM 1477 O O . GLY A 1 190 ? 1.718 -9.001 14.964 1.00 61.34 190 GLY A O 1
ATOM 1478 N N . GLU A 1 191 ? 0.777 -8.398 16.952 1.00 55.41 191 GLU A N 1
ATOM 1479 C CA . GLU A 1 191 ? 1.222 -6.987 17.081 1.00 55.41 191 GLU A CA 1
ATOM 1480 C C . GLU A 1 191 ? 2.138 -6.532 15.939 1.00 55.41 191 GLU A C 1
ATOM 1482 O O . GLU A 1 191 ? 3.310 -6.911 15.876 1.00 55.41 191 GLU A O 1
ATOM 1487 N N . LEU A 1 192 ? 1.565 -5.791 14.982 1.00 56.59 192 LEU A N 1
ATOM 1488 C CA . LEU A 1 192 ? 2.244 -5.377 13.756 1.00 56.59 192 LEU A CA 1
ATOM 1489 C C . LEU A 1 192 ? 3.379 -4.397 14.093 1.00 56.59 192 LEU A C 1
ATOM 1491 O O . LEU A 1 192 ? 3.215 -3.186 14.012 1.00 56.59 192 LEU A O 1
ATOM 1495 N N . MET A 1 193 ? 4.529 -4.986 14.420 1.00 49.97 193 MET A N 1
ATOM 1496 C CA . MET A 1 193 ? 5.850 -4.412 14.675 1.00 49.97 193 MET A CA 1
ATOM 1497 C C . MET A 1 193 ? 5.946 -3.394 15.827 1.00 49.97 193 MET A C 1
ATOM 1499 O O . MET A 1 193 ? 5.526 -2.243 15.689 1.00 49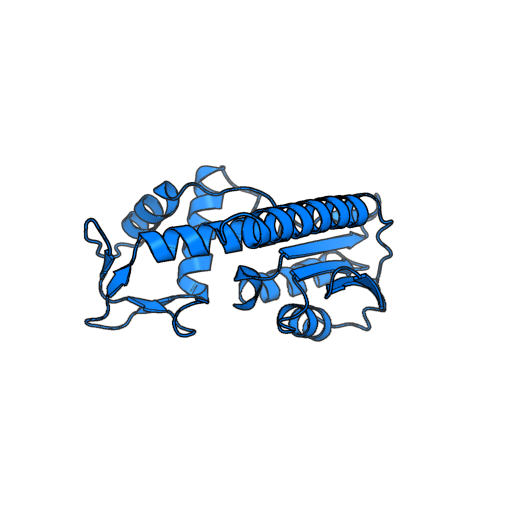.97 193 MET A O 1
ATOM 1503 N N . GLU A 1 194 ? 6.615 -3.818 16.912 1.00 41.50 194 GLU A N 1
ATOM 1504 C CA . GLU A 1 194 ? 7.326 -2.932 17.859 1.00 41.50 194 GLU A CA 1
ATOM 1505 C C . GLU A 1 194 ? 8.397 -2.075 17.156 1.00 41.50 194 GLU A C 1
ATOM 1507 O O . GLU A 1 194 ? 9.111 -2.600 16.264 1.00 41.50 194 GLU A O 1
#

Organism: NCBI:txid29283